Protein 4Z0E (pdb70)

Sequence (282 aa):
NPWTEYMAKYDIEEVHGSGIRVDLGEDAEVGTQYRLPSGKCPVFGKGIIIETTFLKPVAKDGGFAFPPTNPLISPMTLNGMRDFYKNNEYVKNLDELTLCSRRHAGNMNPDNKNSNYKYPAVYDYNDKKCHILYIAAQENNGFCFRPAKDKLFENYTYLSKNVVDNWEEVCPRKNLENAKFGLWVDGNCEDIPHVNEFSANDLFECNKLVFELSASDQPKDRYKSHGKGYNWGNYNRETQKCEIFNVKPTCLINNSSYIATTALSHPIEVECTTRMSPPQQIC

B-factor: mean 21.02, std 11.17, range [6.88, 63.06]

Nearest PDB structures (foldseek):
  4z0e-assembly1_A  TM=1.004E+00  e=2.373E-65  Plasmodium falciparum Vietnam Oak-Knoll (FVO)
  4z09-assembly1_A  TM=9.895E-01  e=3.375E-61  Plasmodium falciparum Vietnam Oak-Knoll (FVO)
  4z0d-assembly1_A  TM=9.945E-01  e=2.256E-60  Plasmodium falciparum Vietnam Oak-Knoll (FVO)
  5nqf-assembly1_A  TM=9.878E-01  e=3.011E-56  Plasmodium falciparum Vietnam Oak-Knoll (FVO)
  1w8k-assembly1_A  TM=9.508E-01  e=1.188E-43  Plasmodium vivax

Solvent-accessible surface area: 12649 Å² total

Structure (mmCIF, N/CA/C/O backbone):
data_4Z0E
#
_entry.id   4Z0E
#
_cell.length_a   37.970
_cell.len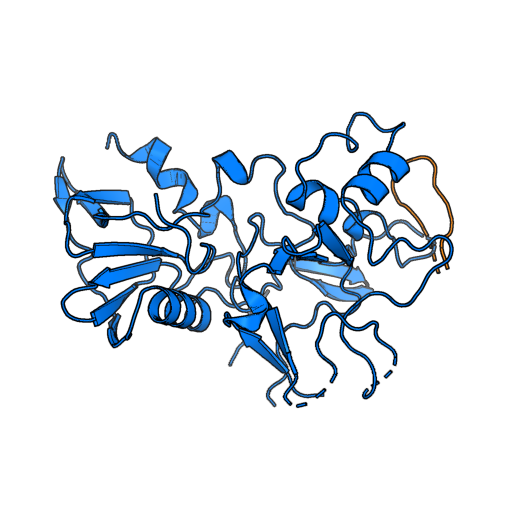gth_b   72.020
_cell.length_c   115.290
_cell.angle_alpha   90.000
_cell.angle_beta   90.000
_cell.angle_gamma   90.000
#
_symmetry.space_group_name_H-M   'P 21 21 21'
#
loop_
_entity.id
_entity.type
_entity.pdbx_description
1 polymer 'Apical membrane antigen 1'
2 polymer 'Rhoptry neck protein 2'
3 water water
#
loop_
_atom_site.group_PDB
_atom_site.id
_atom_site.type_symbol
_atom_site.label_atom_id
_atom_site.label_alt_id
_atom_site.label_comp_id
_atom_site.label_asym_id
_atom_site.label_entity_id
_atom_site.label_seq_id
_atom_site.pdbx_PDB_ins_code
_atom_site.Cartn_x
_atom_site.Cartn_y
_atom_site.Cartn_z
_atom_site.occupancy
_atom_site.B_iso_or_equiv
_atom_site.auth_seq_id
_atom_site.auth_comp_id
_atom_site.auth_asym_id
_atom_site.auth_atom_id
_atom_site.pdbx_PDB_model_num
ATOM 1 N N . ASN A 1 5 ? -24.582 -10.525 13.755 1.00 39.56 108 ASN A N 1
ATOM 2 C CA . ASN A 1 5 ? -23.276 -10.050 13.307 1.00 34.96 108 ASN A CA 1
ATOM 3 C C . ASN A 1 5 ? -23.122 -8.549 13.523 1.00 32.21 108 ASN A C 1
ATOM 4 O O . ASN A 1 5 ? -23.646 -7.746 12.751 1.00 29.48 108 ASN A O 1
ATOM 9 N N . PRO A 1 6 ? -22.398 -8.169 14.584 1.00 31.92 109 PRO A N 1
ATOM 10 C CA . PRO A 1 6 ? -22.129 -6.766 14.917 1.00 30.92 109 PRO A CA 1
ATOM 11 C C . PRO A 1 6 ? -21.121 -6.125 13.963 1.00 29.93 109 PRO A C 1
ATOM 12 O O . PRO A 1 6 ? -20.918 -4.912 14.002 1.00 32.51 109 PRO A O 1
ATOM 16 N N . TRP A 1 7 ? -20.498 -6.936 13.115 1.00 26.13 110 TRP A N 1
ATOM 17 C CA . TRP A 1 7 ? -19.484 -6.445 12.185 1.00 21.93 110 TRP A CA 1
ATOM 18 C C . TRP A 1 7 ? -20.074 -5.871 10.898 1.00 20.29 110 TRP A C 1
ATOM 19 O O . TRP A 1 7 ? -19.362 -5.247 10.117 1.00 19.88 110 TRP A O 1
ATOM 30 N N . THR A 1 8 ? -21.371 -6.083 10.691 1.00 18.99 111 THR A N 1
ATOM 31 C CA . THR A 1 8 ? -22.023 -5.779 9.416 1.00 21.98 111 THR A CA 1
ATOM 32 C C . THR A 1 8 ? -21.714 -4.388 8.869 1.00 22.77 111 THR A C 1
ATOM 33 O O . THR A 1 8 ? -21.237 -4.254 7.740 1.00 20.22 111 THR A O 1
ATOM 37 N N . GLU A 1 9 ? -21.978 -3.360 9.669 1.00 22.57 112 GLU A N 1
ATOM 38 C CA . GLU A 1 9 ? -21.760 -1.982 9.233 1.00 24.99 112 GLU A CA 1
ATOM 39 C C . GLU A 1 9 ? -20.287 -1.705 8.962 1.00 20.67 112 GLU A C 1
ATOM 40 O O . GLU A 1 9 ? -19.943 -1.091 7.955 1.00 18.16 112 GLU A O 1
ATOM 42 N N . TYR A 1 10 ? -19.423 -2.166 9.861 1.00 21.86 113 TYR A N 1
ATOM 43 C CA . TYR A 1 10 ? -17.985 -1.942 9.736 1.00 20.98 113 TYR A CA 1
ATOM 44 C C . TYR A 1 10 ? -17.395 -2.651 8.513 1.00 21.02 113 TYR A C 1
ATOM 45 O O . TYR A 1 10 ? -16.494 -2.126 7.852 1.00 23.56 113 TYR A O 1
ATOM 54 N N . MET A 1 11 ? -17.902 -3.843 8.213 1.00 18.87 114 MET A N 1
ATOM 55 C CA . MET A 1 11 ? -17.304 -4.667 7.167 1.00 11.61 114 MET A CA 1
ATOM 56 C C . MET A 1 11 ? -17.825 -4.325 5.778 1.00 11.22 114 MET A C 1
ATOM 57 O O . MET A 1 11 ? -17.354 -4.876 4.783 1.00 10.59 114 MET A O 1
ATOM 62 N N . ALA A 1 12 ? -18.781 -3.401 5.708 1.00 11.70 115 ALA A N 1
ATOM 63 C CA . ALA A 1 12 ? -19.428 -3.072 4.446 1.00 11.54 115 ALA A CA 1
ATOM 64 C C . ALA A 1 12 ? -18.428 -2.576 3.408 1.00 10.57 115 ALA A C 1
ATOM 65 O O . ALA A 1 12 ? -18.559 -2.872 2.221 1.00 10.29 115 ALA A O 1
ATOM 67 N N . LYS A 1 13 ? -17.417 -1.836 3.851 1.00 12.09 116 LYS A N 1
ATOM 68 C CA . LYS A 1 13 ? -16.437 -1.287 2.921 1.00 13.30 116 LYS A CA 1
ATOM 69 C C . LYS A 1 13 ? -15.554 -2.372 2.312 1.00 10.88 116 LYS A C 1
ATOM 70 O O . LYS A 1 13 ? -14.834 -2.119 1.350 1.00 11.97 116 LYS A O 1
ATOM 76 N N . TYR A 1 14 ? -15.621 -3.584 2.855 1.00 12.98 117 TYR A N 1
ATOM 77 C CA . TYR A 1 14 ? -14.811 -4.676 2.327 1.00 12.27 117 TYR A CA 1
ATOM 78 C C . TYR A 1 14 ? -15.603 -5.584 1.398 1.00 12.63 117 TYR A C 1
ATOM 79 O O . TYR A 1 14 ? -15.054 -6.536 0.837 1.00 13.26 117 TYR A O 1
ATOM 88 N N . ASP A 1 15 ? -16.886 -5.277 1.224 1.00 9.38 118 ASP A N 1
ATOM 89 C CA . ASP A 1 15 ? -17.699 -5.934 0.205 1.00 9.69 118 ASP A CA 1
ATOM 90 C C . ASP A 1 15 ? -17.416 -5.249 -1.124 1.00 16.36 118 ASP A C 1
ATOM 91 O O . ASP A 1 15 ? -18.228 -4.466 -1.622 1.00 14.40 118 ASP A O 1
ATOM 96 N N . ILE A 1 16 ? -16.252 -5.552 -1.688 1.00 12.44 119 ILE A N 1
ATOM 97 C CA . ILE A 1 16 ? -15.717 -4.813 -2.825 1.00 11.29 119 ILE A CA 1
ATOM 98 C C . ILE A 1 16 ? -16.615 -4.925 -4.052 1.00 14.60 119 ILE A C 1
ATOM 99 O O . ILE A 1 16 ? -16.759 -3.971 -4.817 1.00 17.42 119 ILE A O 1
ATOM 104 N N . GLU A 1 17 ? -17.256 -6.076 -4.206 1.00 14.08 120 GLU A N 1
ATOM 105 C CA . GLU A 1 17 ? -18.259 -6.262 -5.241 1.00 16.08 120 GLU A CA 1
ATOM 106 C C . GLU A 1 17 ? -19.352 -5.204 -5.149 1.00 16.55 120 GLU A C 1
ATOM 107 O O . GLU A 1 17 ? -19.803 -4.675 -6.161 1.00 21.89 120 GLU A O 1
ATOM 113 N N . GLU A 1 18 ? -19.763 -4.884 -3.928 1.00 18.30 121 GLU A N 1
ATOM 114 C CA . GLU A 1 18 ? -20.872 -3.957 -3.722 1.00 19.29 121 GLU A CA 1
ATOM 115 C C . GLU A 1 18 ? -20.450 -2.486 -3.777 1.00 20.29 121 GLU A C 1
ATOM 116 O O . GLU A 1 18 ? -21.132 -1.660 -4.390 1.00 21.97 121 GLU A O 1
ATOM 122 N N . VAL A 1 19 ? -19.330 -2.157 -3.140 1.00 13.82 122 VAL A N 1
ATOM 123 C CA . VAL A 1 19 ? -18.953 -0.757 -2.981 1.00 12.86 122 VAL A CA 1
ATOM 124 C C . VAL A 1 19 ? -18.076 -0.258 -4.123 1.00 17.32 122 VAL A C 1
ATOM 125 O O . VAL A 1 19 ? -18.021 0.942 -4.389 1.00 18.35 122 VAL A O 1
ATOM 129 N N . HIS A 1 20 ? -17.399 -1.176 -4.802 1.00 10.72 123 HIS A N 1
ATOM 130 C CA . 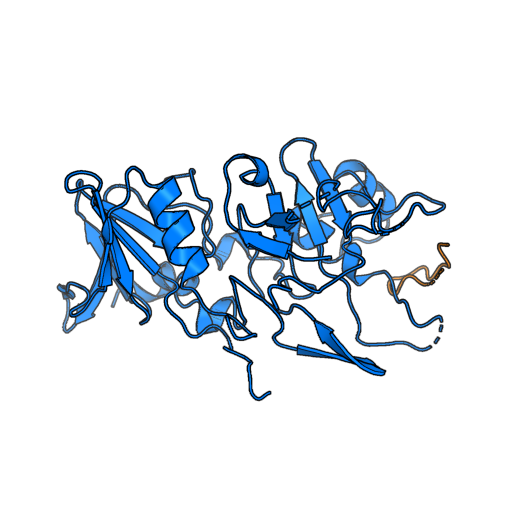HIS A 1 20 ? -16.542 -0.806 -5.923 1.00 12.27 123 HIS A CA 1
ATOM 131 C C . HIS A 1 20 ? -17.209 -1.213 -7.236 1.00 12.12 123 HIS A C 1
ATOM 132 O O . HIS A 1 20 ? -17.387 -0.394 -8.129 1.00 9.85 123 HIS A O 1
ATOM 139 N N . GLY A 1 21 ? -17.574 -2.487 -7.347 1.00 12.56 124 GLY A N 1
ATOM 140 C CA . GLY A 1 21 ? -18.424 -2.945 -8.434 1.00 10.84 124 GLY A CA 1
ATOM 141 C C . GLY A 1 21 ? -17.782 -3.120 -9.796 1.00 16.02 124 GLY A C 1
ATOM 142 O O . GLY A 1 21 ? -18.481 -3.324 -10.790 1.00 16.21 124 GLY A O 1
ATOM 143 N N . SER A 1 22 ? -16.456 -3.061 -9.855 1.00 14.04 125 SER A N 1
ATOM 144 C CA . SER A 1 22 ? -15.770 -3.179 -11.134 1.00 10.20 125 SER A CA 1
ATOM 145 C C . 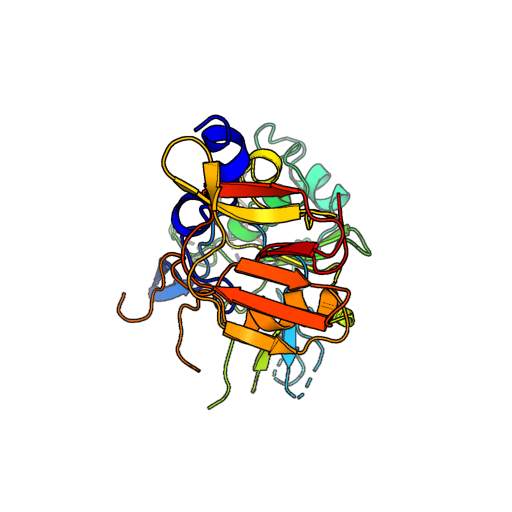SER A 1 22 ? -14.393 -3.793 -10.947 1.00 9.81 125 SER A C 1
ATOM 146 O O . SER A 1 22 ? -13.996 -4.112 -9.831 1.00 9.87 125 SER A O 1
ATOM 149 N N . GLY A 1 23 ? -13.666 -3.955 -12.046 1.00 10.19 126 GLY A N 1
ATOM 150 C CA . GLY A 1 23 ? -12.295 -4.423 -11.980 1.00 9.98 126 GLY A CA 1
ATOM 151 C C . GLY A 1 23 ? -11.416 -3.503 -11.154 1.00 12.79 126 GLY A C 1
ATOM 152 O O . GLY A 1 23 ? -11.730 -2.327 -10.969 1.00 13.38 126 GLY A O 1
ATOM 153 N N . ILE A 1 24 ? -10.321 -4.050 -10.637 1.00 11.91 127 ILE A N 1
ATOM 154 C CA . ILE A 1 24 ? -9.374 -3.277 -9.845 1.00 10.97 127 ILE A CA 1
ATOM 155 C C . ILE A 1 24 ? -8.043 -3.216 -10.563 1.00 8.94 127 ILE A C 1
ATOM 156 O O . ILE A 1 24 ? -7.553 -2.134 -10.864 1.00 14.38 127 ILE A O 1
ATOM 161 N N . ARG A 1 25 ? -7.467 -4.382 -10.844 1.00 9.23 128 ARG A N 1
ATOM 162 C CA . ARG A 1 25 ? -6.224 -4.448 -11.600 1.00 11.37 128 ARG A CA 1
ATOM 163 C C . ARG A 1 25 ? -6.429 -3.761 -12.940 1.00 14.90 128 ARG A C 1
ATOM 164 O O . ARG A 1 25 ? -5.693 -2.841 -13.311 1.00 11.76 128 ARG A O 1
ATOM 172 N N . VAL A 1 26 ? -7.443 -4.221 -13.661 1.00 10.81 129 VAL A N 1
ATOM 173 C CA . VAL A 1 26 ? -7.899 -3.541 -14.859 1.00 14.13 129 VAL A CA 1
ATOM 174 C C . VAL A 1 26 ? -9.374 -3.235 -14.671 1.00 16.84 129 VAL A C 1
ATOM 175 O O . VAL A 1 26 ? -10.200 -4.142 -14.518 1.00 11.25 129 VAL A O 1
ATOM 179 N N . ASP A 1 27 ? -9.689 -1.947 -14.658 1.00 12.59 130 ASP A N 1
ATOM 180 C CA . ASP A 1 27 ? -11.058 -1.486 -14.508 1.00 13.27 130 ASP A CA 1
ATOM 181 C C . ASP A 1 27 ? -11.595 -1.036 -15.863 1.00 12.45 130 ASP A C 1
ATOM 182 O O . ASP A 1 27 ? -11.208 0.014 -16.376 1.00 14.95 130 ASP A O 1
ATOM 187 N N . LEU A 1 28 ? -12.482 -1.850 -16.434 1.00 14.40 131 LEU A N 1
ATOM 188 C CA . LEU A 1 28 ? -13.186 -1.515 -17.665 1.00 15.92 131 LEU A CA 1
ATOM 189 C C . LEU A 1 28 ? -14.631 -2.012 -17.587 1.00 17.79 131 LEU A C 1
ATOM 190 O O . LEU A 1 28 ? -15.090 -2.769 -18.445 1.00 17.84 131 LEU A O 1
ATOM 195 N N . GLY A 1 29 ? -15.344 -1.567 -16.557 1.00 14.52 132 GLY A N 1
ATOM 196 C CA . GLY A 1 29 ? -16.642 -2.121 -16.221 1.00 16.15 132 GLY A CA 1
ATOM 197 C C . GLY A 1 29 ? -17.837 -1.507 -16.926 1.00 18.95 132 GLY A C 1
ATOM 198 O O . GLY A 1 29 ? -18.965 -1.948 -16.725 1.00 18.03 132 GLY A O 1
ATOM 199 N N . GLU A 1 30 ? -17.606 -0.492 -17.748 1.00 17.27 133 GLU A N 1
ATOM 200 C CA . GLU A 1 30 ? -18.697 0.099 -18.509 1.00 17.12 133 GLU A CA 1
ATOM 201 C C . GLU A 1 30 ? -18.302 0.362 -19.953 1.00 20.53 133 GLU A C 1
ATOM 202 O O . GLU A 1 30 ? -17.140 0.213 -20.340 1.00 19.54 133 GLU A O 1
ATOM 208 N N . ASP A 1 31 ? -19.288 0.760 -20.744 1.00 20.92 134 ASP A N 1
ATOM 209 C CA . ASP A 1 31 ? -19.059 1.149 -22.123 1.00 24.29 134 ASP A CA 1
ATOM 210 C C . ASP A 1 31 ? -19.725 2.493 -22.364 1.00 23.36 134 ASP A C 1
ATOM 211 O O . ASP A 1 31 ? -20.685 2.843 -21.683 1.00 25.37 134 ASP A O 1
ATOM 216 N N . ALA A 1 32 ? -19.200 3.255 -23.314 1.00 26.03 135 ALA A N 1
ATOM 217 C CA . ALA A 1 32 ? -19.775 4.547 -23.662 1.00 29.20 135 ALA A CA 1
ATOM 218 C C . ALA A 1 32 ? -19.462 4.868 -25.114 1.00 35.68 135 ALA A C 1
ATOM 219 O O . ALA A 1 32 ? -18.440 4.435 -25.641 1.00 37.92 135 ALA A O 1
ATOM 221 N N . GLU A 1 33 ? -20.346 5.626 -25.756 1.00 39.84 136 GLU A N 1
ATOM 222 C CA . GLU A 1 33 ? -20.194 5.943 -27.171 1.00 41.22 136 GLU A CA 1
ATOM 223 C C . GLU A 1 33 ? -19.666 7.356 -27.384 1.00 39.78 136 GLU A C 1
ATOM 224 O O . GLU A 1 33 ? -19.968 8.268 -26.615 1.00 38.53 136 GLU A O 1
ATOM 226 N N . VAL A 1 34 ? -18.869 7.524 -28.434 1.00 40.71 137 VAL A N 1
ATOM 227 C CA . VAL A 1 34 ? -18.348 8.830 -28.811 1.00 42.62 137 VAL A CA 1
ATOM 228 C C . VAL A 1 34 ? -18.403 8.996 -30.325 1.00 46.48 137 VAL A C 1
ATOM 229 O O . VAL A 1 34 ? -18.789 8.072 -31.042 1.00 47.80 137 VAL A O 1
ATOM 231 N N . GLY A 1 36 ? -20.901 7.548 -32.139 1.00 43.48 139 GLY A N 1
ATOM 232 C CA . GLY A 1 36 ? -20.917 6.501 -33.145 1.00 46.54 139 GLY A CA 1
ATOM 233 C C . GLY A 1 36 ? -20.355 5.174 -32.663 1.00 49.26 139 GLY A C 1
ATOM 234 O O . GLY A 1 36 ? -20.983 4.128 -32.835 1.00 51.76 139 GLY A O 1
ATOM 235 N N . THR A 1 37 ? -19.174 5.216 -32.054 1.00 46.47 140 THR A N 1
ATOM 236 C CA . THR A 1 37 ? -18.463 4.002 -31.657 1.00 44.48 140 THR A CA 1
ATOM 237 C C . THR A 1 37 ? -18.457 3.793 -30.144 1.00 39.49 140 THR A C 1
ATOM 238 O O . THR A 1 37 ? -18.284 4.743 -29.380 1.00 36.02 140 THR A O 1
ATOM 242 N N . GLN A 1 38 ? -18.644 2.544 -29.719 1.00 39.08 141 GLN A N 1
ATOM 243 C CA . GLN A 1 38 ? -18.610 2.189 -28.304 1.00 35.11 141 GLN A CA 1
ATOM 244 C C . GLN A 1 38 ? -17.181 1.948 -27.825 1.00 31.88 141 GLN A C 1
ATOM 245 O O . GLN A 1 38 ? -16.383 1.316 -28.518 1.00 30.69 141 GLN A O 1
ATOM 247 N N . TYR A 1 39 ? -16.867 2.462 -26.640 1.00 27.93 142 TYR A N 1
ATOM 248 C CA . TYR A 1 39 ? -15.555 2.261 -26.028 1.00 28.40 142 TYR A CA 1
ATOM 249 C C . TYR A 1 39 ? -15.704 1.707 -24.620 1.00 27.78 142 TYR A C 1
ATOM 250 O O . TYR A 1 39 ? -16.676 2.012 -23.934 1.00 29.60 142 TYR A O 1
ATOM 259 N N . ARG A 1 40 ? -14.738 0.903 -24.186 1.00 22.93 143 ARG A N 1
ATOM 260 C CA . ARG A 1 40 ? -14.682 0.469 -22.795 1.00 21.82 143 ARG A CA 1
ATOM 261 C C . ARG A 1 40 ? -14.075 1.574 -21.933 1.00 21.23 143 ARG A C 1
ATOM 262 O O . ARG A 1 40 ? -13.210 2.317 -22.397 1.00 21.61 143 ARG A O 1
ATOM 270 N N . LEU A 1 41 ? -14.519 1.686 -20.684 1.00 17.67 144 LEU A N 1
ATOM 271 C CA . LEU A 1 41 ? -13.946 2.682 -19.781 1.00 19.62 144 LEU A CA 1
ATOM 272 C C . LEU A 1 41 ? -14.097 2.295 -18.307 1.00 16.65 144 LEU A C 1
ATOM 273 O O . LEU A 1 41 ? -15.005 1.545 -17.942 1.00 15.14 144 LEU A O 1
ATOM 278 N N . PRO A 1 42 ? -13.179 2.786 -17.457 1.00 18.86 145 PRO A N 1
ATOM 279 C CA . PRO A 1 42 ? -13.213 2.502 -16.018 1.00 14.79 145 PRO A CA 1
ATOM 280 C C . PRO A 1 42 ? -14.508 2.970 -15.365 1.00 14.07 145 PRO A C 1
ATOM 281 O O . PRO A 1 42 ? -15.072 3.988 -15.775 1.00 14.45 145 PRO A O 1
ATOM 285 N N . SER A 1 43 ? -14.975 2.234 -14.363 1.00 12.28 146 SER A N 1
ATOM 286 C CA . SER A 1 43 ? -16.246 2.563 -13.723 1.00 11.10 146 SER A CA 1
ATOM 287 C C . SER A 1 43 ? -16.320 2.143 -12.257 1.00 10.72 146 SER A C 1
ATOM 288 O O . SER A 1 43 ? -17.402 2.124 -11.672 1.00 15.01 146 SER A O 1
ATOM 291 N N . GLY A 1 44 ? -15.177 1.814 -11.663 1.00 11.94 147 GLY A N 1
ATOM 292 C CA . GLY A 1 44 ? -15.131 1.436 -10.261 1.00 9.30 147 GLY A CA 1
ATOM 293 C C . GLY A 1 44 ? -15.509 2.594 -9.356 1.00 11.73 147 GLY A C 1
ATOM 294 O O . GLY A 1 44 ? -15.103 3.732 -9.588 1.00 11.07 147 GLY A O 1
ATOM 295 N N . LYS A 1 45 ? -16.291 2.309 -8.321 1.00 10.07 148 LYS A N 1
ATOM 296 C CA . LYS A 1 45 ? -16.799 3.366 -7.451 1.00 9.07 148 LYS A CA 1
ATOM 297 C C . LYS A 1 45 ? -15.799 3.762 -6.361 1.00 12.27 148 LYS A C 1
ATOM 298 O O . LYS A 1 45 ? -15.976 4.776 -5.690 1.00 8.65 148 LYS A O 1
ATOM 304 N N . CYS A 1 46 ? -14.747 2.968 -6.188 1.00 12.71 149 CYS A N 1
ATOM 305 C CA . CYS A 1 46 ? -13.724 3.283 -5.190 1.00 10.78 149 CYS A CA 1
ATOM 306 C C . CYS A 1 46 ? -12.408 3.737 -5.821 1.00 12.15 149 CYS A C 1
ATOM 307 O O . CYS A 1 46 ? -12.065 3.326 -6.932 1.00 9.33 149 CYS A O 1
ATOM 310 N N . PRO A 1 47 ? -11.664 4.596 -5.108 1.00 7.63 150 PRO A N 1
ATOM 311 C CA . PRO A 1 47 ? -10.306 4.948 -5.533 1.00 7.61 150 PRO A CA 1
ATOM 312 C C . PRO A 1 47 ? -9.358 3.771 -5.330 1.00 8.41 150 PRO A C 1
ATOM 313 O O . PRO A 1 47 ? -9.541 3.013 -4.381 1.00 7.23 150 PRO A O 1
ATOM 317 N N . VAL A 1 48 ? -8.380 3.614 -6.215 1.00 7.56 151 VAL A N 1
ATOM 318 C CA . VAL A 1 48 ? -7.408 2.535 -6.081 1.00 10.61 151 VAL A CA 1
ATOM 319 C C . VAL A 1 48 ? -6.067 3.119 -5.661 1.00 7.62 151 VAL A C 1
ATOM 320 O O . VAL A 1 48 ? -5.363 3.702 -6.478 1.00 9.63 151 VAL A O 1
ATOM 324 N N . PHE A 1 49 ? -5.716 2.962 -4.389 1.00 7.47 152 PHE A N 1
ATOM 325 C CA . PHE A 1 49 ? -4.520 3.601 -3.850 1.00 10.75 152 PHE A CA 1
ATOM 326 C C . PHE A 1 49 ? -3.240 2.884 -4.263 1.00 14.17 152 PHE A C 1
ATOM 327 O O . PHE A 1 49 ? -3.111 1.674 -4.090 1.00 12.62 152 PHE A O 1
ATOM 335 N N . GLY A 1 50 ? -2.300 3.645 -4.811 1.00 12.12 153 GLY A N 1
ATOM 336 C CA . GLY A 1 50 ? -1.007 3.113 -5.186 1.00 11.87 153 GLY A CA 1
ATOM 337 C C . GLY A 1 50 ? -0.964 2.490 -6.567 1.00 16.31 153 GLY A C 1
ATOM 338 O O . GLY A 1 50 ? 0.073 1.964 -6.976 1.00 9.64 153 GLY A O 1
ATOM 339 N N . LYS A 1 51 ? -2.077 2.533 -7.293 1.00 8.94 154 LYS A N 1
ATOM 340 C CA . LYS A 1 51 ? -2.092 1.955 -8.635 1.00 11.71 154 LYS A CA 1
ATOM 341 C C . LYS A 1 51 ? -1.530 2.912 -9.677 1.00 15.08 154 LYS A C 1
ATOM 342 O O . LYS A 1 51 ? -1.906 4.084 -9.731 1.00 15.66 154 LYS A O 1
ATOM 348 N N . GLY A 1 52 ? -0.633 2.397 -10.511 1.00 13.13 155 GLY A N 1
ATOM 349 C CA . GLY A 1 52 ? -0.117 3.147 -11.639 1.00 12.50 155 GLY A CA 1
ATOM 350 C C . GLY A 1 52 ? 0.024 2.244 -12.846 1.00 16.73 155 GLY A C 1
ATOM 351 O O . GLY A 1 52 ? -0.341 1.068 -12.792 1.00 15.57 155 GLY A O 1
ATOM 352 N N . ILE A 1 53 ? 0.549 2.792 -13.936 1.00 13.31 156 ILE A N 1
ATOM 353 C CA . ILE A 1 53 ? 0.787 2.021 -15.150 1.00 16.97 156 ILE A CA 1
ATOM 354 C C . ILE A 1 53 ? 2.275 2.013 -15.506 1.00 19.75 156 ILE A C 1
ATOM 355 O O . ILE A 1 53 ? 2.892 3.067 -15.656 1.00 20.95 156 ILE A O 1
ATOM 360 N N . ILE A 1 54 ? 2.845 0.819 -15.634 1.00 19.36 157 ILE A N 1
ATOM 361 C CA . ILE A 1 54 ? 4.241 0.682 -16.041 1.00 22.96 157 ILE A CA 1
ATOM 362 C C . ILE A 1 54 ? 4.354 0.524 -17.547 1.00 27.07 157 ILE A C 1
ATOM 363 O O . ILE A 1 54 ? 3.791 -0.407 -18.126 1.00 27.27 157 ILE A O 1
ATOM 368 N N . ILE A 1 55 ? 5.085 1.439 -18.176 1.00 29.68 158 ILE A N 1
ATOM 369 C CA . ILE A 1 55 ? 5.370 1.355 -19.603 1.00 32.90 158 ILE A CA 1
ATOM 370 C C . ILE A 1 55 ? 6.702 0.635 -19.813 1.00 36.80 158 ILE A C 1
ATOM 371 O O . ILE A 1 55 ? 7.721 1.022 -19.241 1.00 37.63 158 ILE A O 1
ATOM 376 N N . GLU A 1 56 ? 6.683 -0.420 -20.624 1.00 39.08 159 GLU A N 1
ATOM 377 C CA . GLU A 1 56 ? 7.834 -1.311 -20.761 1.00 43.02 159 GLU A CA 1
ATOM 378 C C . GLU A 1 56 ? 8.782 -0.891 -21.881 1.00 46.89 159 GLU A C 1
ATOM 379 O O . GLU A 1 56 ? 8.518 0.064 -22.609 1.00 50.42 159 GLU A O 1
ATOM 381 N N . THR A 1 60 ? 9.620 7.386 -20.946 1.00 47.59 163 THR A N 1
ATOM 382 C CA . THR A 1 60 ? 8.249 7.866 -20.832 1.00 45.46 163 THR A CA 1
ATOM 383 C C . THR A 1 60 ? 7.506 7.190 -19.681 1.00 40.43 163 THR A C 1
ATOM 384 O O . THR A 1 60 ? 7.209 5.995 -19.736 1.00 37.62 163 THR A O 1
ATOM 386 N N . THR A 1 61 ? 7.220 7.960 -18.634 1.00 38.11 164 THR A N 1
ATOM 387 C CA . THR A 1 61 ? 6.366 7.500 -17.546 1.00 32.61 164 THR A CA 1
ATOM 388 C C . THR A 1 61 ? 4.928 7.878 -17.896 1.00 30.64 164 THR A C 1
ATOM 389 O O . THR A 1 61 ? 4.705 8.800 -18.681 1.00 30.63 164 THR A O 1
ATOM 391 N N . PHE A 1 62 ? 3.951 7.174 -17.330 1.00 28.05 165 PHE A N 1
ATOM 392 C CA . PHE A 1 62 ? 2.607 7.204 -17.905 1.00 26.55 165 PHE A CA 1
ATOM 393 C C . PHE A 1 62 ? 1.822 8.489 -17.634 1.00 22.15 165 PHE A C 1
ATOM 394 O O . PHE A 1 62 ? 0.843 8.763 -18.326 1.00 20.71 165 PHE A O 1
ATOM 402 N N . LEU A 1 63 ? 2.263 9.295 -16.672 1.00 19.86 166 LEU A N 1
ATOM 403 C CA . LEU A 1 63 ? 1.601 10.580 -16.417 1.00 19.49 166 LEU A CA 1
ATOM 404 C C . LEU A 1 63 ? 2.060 11.673 -17.389 1.00 22.28 166 LEU A C 1
ATOM 405 O O . LEU A 1 63 ? 1.584 12.815 -17.335 1.00 22.30 166 LEU A O 1
ATOM 410 N N . LYS A 1 64 ? 2.992 11.333 -18.273 1.00 19.59 167 LYS A N 1
ATOM 411 C CA . LYS A 1 64 ? 3.384 12.265 -19.321 1.00 24.21 167 LYS A CA 1
ATOM 412 C C . LYS A 1 64 ? 2.221 12.406 -20.293 1.00 26.17 167 LYS A C 1
ATOM 413 O O . LYS A 1 64 ? 1.488 11.447 -20.520 1.00 27.98 167 LYS A O 1
ATOM 415 N N . PRO A 1 65 ? 2.027 13.610 -20.848 1.00 26.66 168 PRO A N 1
ATOM 416 C CA . PRO A 1 65 ? 0.955 13.788 -21.832 1.00 28.90 168 PRO A CA 1
ATOM 417 C C . PRO A 1 65 ? 1.157 12.910 -23.062 1.00 31.70 168 PRO A C 1
ATOM 418 O O . PRO A 1 65 ? 2.300 12.648 -23.438 1.00 34.46 168 PRO A O 1
ATOM 422 N N . VAL A 1 66 ? 0.063 12.453 -23.665 1.00 30.45 169 VAL A N 1
ATOM 423 C CA . VAL A 1 66 ? 0.141 11.698 -24.913 1.00 33.58 169 VAL A CA 1
ATOM 424 C C . VAL A 1 66 ? 0.807 12.567 -25.984 1.00 39.68 169 VAL A C 1
ATOM 425 O O . VAL A 1 66 ? 0.650 13.789 -25.986 1.00 39.58 169 VAL A O 1
ATOM 429 N N . ALA A 1 67 ? 1.570 11.940 -26.875 1.00 46.10 170 ALA A N 1
ATOM 430 C CA . ALA A 1 67 ? 2.327 12.669 -27.891 1.00 52.78 170 ALA A CA 1
ATOM 431 C C . ALA A 1 67 ? 1.417 13.410 -28.868 1.00 54.89 170 ALA A C 1
ATOM 432 O O . ALA A 1 67 ? 0.371 12.899 -29.268 1.00 55.30 170 ALA A O 1
ATOM 434 N N . LYS A 1 74 ? 4.967 7.539 -29.533 1.00 55.69 177 LYS A N 1
ATOM 435 C CA . LYS A 1 74 ? 5.411 6.706 -28.420 1.00 54.89 177 LYS A CA 1
ATOM 436 C C . LYS A 1 74 ? 6.364 7.470 -27.506 1.00 54.96 177 LYS A C 1
ATOM 437 O O . LYS A 1 74 ? 6.918 6.911 -26.559 1.00 52.31 177 LYS A O 1
ATOM 439 N N . ASP A 1 75 ? 6.552 8.753 -27.801 1.00 56.57 178 ASP A N 1
ATOM 440 C CA . ASP A 1 75 ? 7.368 9.621 -26.961 1.00 54.51 178 ASP A CA 1
ATOM 441 C C . ASP A 1 75 ? 6.506 10.278 -25.887 1.00 48.82 178 ASP A C 1
ATOM 442 O O . ASP A 1 75 ? 6.980 11.116 -25.119 1.00 45.51 178 ASP A O 1
ATOM 444 N N . GLY A 1 76 ? 5.234 9.889 -25.844 1.00 45.67 179 GLY A N 1
ATOM 445 C CA . GLY A 1 76 ? 4.295 10.436 -24.883 1.00 40.80 179 GLY A CA 1
ATOM 446 C C . GLY A 1 76 ? 3.700 9.373 -23.980 1.00 38.11 179 GLY A C 1
ATOM 447 O O . GLY A 1 76 ? 3.876 8.174 -24.208 1.00 39.79 179 GLY A O 1
ATOM 448 N N . GLY A 1 77 ? 2.988 9.813 -22.948 1.00 33.89 180 GLY A N 1
ATOM 449 C CA . GLY A 1 77 ? 2.393 8.897 -21.992 1.00 27.86 180 GLY A CA 1
ATOM 450 C C . GLY A 1 77 ? 0.897 8.730 -22.169 1.00 25.84 180 GLY A C 1
ATOM 451 O O . GLY A 1 77 ? 0.405 8.616 -23.289 1.00 28.79 180 GLY A O 1
ATOM 452 N N . PHE A 1 78 ? 0.175 8.723 -21.054 1.00 23.03 181 PHE A N 1
ATOM 453 C CA . PHE A 1 78 ? -1.251 8.417 -21.051 1.00 23.35 181 PHE A CA 1
ATOM 454 C C . PHE A 1 78 ? -2.118 9.638 -20.767 1.00 23.37 181 PHE A C 1
ATOM 455 O O . PHE A 1 78 ? -3.334 9.589 -20.938 1.00 19.38 181 PHE A O 1
ATOM 463 N N . ALA A 1 79 ? -1.492 10.728 -20.332 1.00 24.19 182 ALA A N 1
ATOM 464 C CA . ALA A 1 79 ? -2.228 11.860 -19.774 1.00 20.99 182 ALA A CA 1
ATOM 465 C C . ALA A 1 79 ? -2.723 12.839 -20.835 1.00 18.74 182 ALA A C 1
ATOM 466 O O . ALA A 1 79 ? -2.281 12.801 -21.984 1.00 22.79 182 ALA A O 1
ATOM 468 N N . PHE A 1 80 ? -3.638 13.721 -20.437 1.00 18.20 183 PHE A N 1
ATOM 469 C CA . PHE A 1 80 ? -4.175 14.738 -21.339 1.00 20.13 183 PHE A CA 1
ATOM 470 C C . PHE A 1 80 ? -3.095 15.635 -21.924 1.00 21.94 183 PHE A C 1
ATOM 471 O O . PHE A 1 80 ? -2.153 16.024 -21.228 1.00 22.70 183 PHE A O 1
ATOM 479 N N . PRO A 1 81 ? -3.237 15.964 -23.216 1.00 24.70 184 PRO A N 1
ATOM 480 C CA . PRO A 1 81 ? -2.328 16.894 -23.888 1.00 26.15 184 PRO A CA 1
ATOM 481 C C . PRO A 1 81 ? -2.528 18.293 -23.331 1.00 27.98 184 PRO A C 1
ATOM 482 O O . PRO A 1 81 ? -3.600 18.564 -22.788 1.00 27.25 184 PRO A O 1
ATOM 486 N N . PRO A 1 82 ? -1.515 19.165 -23.453 1.00 29.21 185 PRO A N 1
ATOM 487 C CA . PRO A 1 82 ? -1.636 20.540 -22.960 1.00 29.67 185 PRO A CA 1
ATOM 488 C C . PRO A 1 82 ? -2.879 21.240 -23.505 1.00 29.89 185 PRO A C 1
ATOM 489 O O . PRO A 1 82 ? -3.281 20.998 -24.642 1.00 31.32 185 PRO A O 1
ATOM 493 N N . THR A 1 83 ? -3.482 22.093 -22.685 1.00 27.71 186 THR A N 1
ATOM 494 C CA . THR A 1 83 ? -4.713 22.776 -23.058 1.00 28.96 186 THR A CA 1
ATOM 495 C C . THR A 1 83 ? -4.665 24.242 -22.655 1.00 34.97 186 THR A C 1
ATOM 496 O O . THR A 1 83 ? -3.832 24.641 -21.840 1.00 37.50 186 THR A O 1
ATOM 500 N N . ASN A 1 84 ? -5.560 25.042 -23.227 1.00 34.20 187 ASN A N 1
ATOM 501 C CA . ASN A 1 84 ? -5.682 26.442 -22.843 1.00 38.55 187 ASN A CA 1
ATOM 502 C C . ASN A 1 84 ? -7.124 26.790 -22.483 1.00 37.86 187 ASN A C 1
ATOM 503 O O . ASN A 1 84 ? -7.984 26.841 -23.358 1.00 39.88 187 ASN A O 1
ATOM 508 N N . PRO A 1 85 ? -7.395 27.019 -21.186 1.00 36.28 188 PRO A N 1
ATOM 509 C CA . PRO A 1 85 ? -6.424 26.984 -20.085 1.00 34.78 188 PRO A CA 1
ATOM 510 C C . PRO A 1 85 ? -5.954 25.566 -19.765 1.00 30.69 188 PRO A C 1
ATOM 511 O O . PRO A 1 85 ? -6.552 24.602 -20.244 1.00 26.81 188 PRO A O 1
ATOM 515 N N . LEU A 1 86 ? -4.893 25.446 -18.976 1.00 27.99 189 LEU A N 1
ATOM 516 C CA . LEU A 1 86 ? -4.347 24.138 -18.642 1.00 27.73 189 LEU A CA 1
ATOM 517 C C . LEU A 1 86 ? -5.208 23.430 -17.599 1.00 27.64 189 LEU A C 1
ATOM 518 O O . LEU A 1 86 ? -5.119 23.722 -16.407 1.00 28.90 189 LEU A O 1
ATOM 523 N N . ILE A 1 87 ? -6.037 22.493 -18.045 1.00 25.31 190 ILE A N 1
ATOM 524 C CA . ILE A 1 87 ? -6.921 21.797 -17.120 1.00 24.11 190 ILE A CA 1
ATOM 525 C C . ILE A 1 87 ? -6.350 20.441 -16.708 1.00 20.07 190 ILE A C 1
ATOM 526 O O . ILE A 1 87 ? -6.901 19.774 -15.837 1.00 17.68 190 ILE A O 1
ATOM 531 N N . SER A 1 88 ? -5.245 20.045 -17.335 1.00 19.82 191 SER A N 1
ATOM 532 C CA . SER A 1 88 ? -4.501 18.858 -16.909 1.00 18.81 191 SER A CA 1
ATOM 533 C C . SER A 1 88 ? -3.021 18.991 -17.265 1.00 19.01 191 SER A C 1
ATOM 534 O O . SER A 1 88 ? -2.684 19.281 -18.414 1.00 19.95 191 SER A O 1
ATOM 537 N N . PRO A 1 89 ? -2.129 18.799 -16.278 1.00 17.61 192 PRO A N 1
ATOM 538 C CA . PRO A 1 89 ? -2.457 18.515 -14.876 1.00 20.86 192 PRO A CA 1
ATOM 539 C C . PRO A 1 89 ? -2.979 19.761 -14.172 1.00 20.83 192 PRO A C 1
ATOM 540 O O . PRO A 1 89 ? -2.712 20.870 -14.621 1.00 17.34 192 PRO A O 1
ATOM 544 N N . MET A 1 90 ? -3.731 19.578 -13.098 1.00 19.20 193 MET A N 1
ATOM 545 C CA . MET A 1 90 ? -4.247 20.712 -12.349 1.00 17.96 193 MET A CA 1
ATOM 546 C C . MET A 1 90 ? -4.156 20.408 -10.864 1.00 14.88 193 MET A C 1
ATOM 547 O O . MET A 1 90 ? -4.543 19.327 -10.424 1.00 14.05 193 MET A O 1
ATOM 552 N N . THR A 1 91 ? -3.624 21.352 -10.097 1.00 18.23 194 THR A N 1
ATOM 553 C CA . THR A 1 91 ? -3.505 21.169 -8.659 1.00 16.95 194 THR A CA 1
ATOM 554 C C . THR A 1 91 ? -4.878 21.194 -8.005 1.00 18.15 194 THR A C 1
ATOM 555 O O . THR A 1 91 ? -5.859 21.635 -8.614 1.00 16.27 194 THR A O 1
ATOM 559 N N . LEU A 1 92 ? -4.939 20.719 -6.765 1.00 14.50 195 LEU A N 1
ATOM 560 C CA . LEU A 1 92 ? -6.163 20.774 -5.979 1.00 13.50 195 LEU A CA 1
ATOM 561 C C . LEU A 1 92 ? -6.673 22.206 -5.868 1.00 14.18 195 LEU A C 1
ATOM 562 O O . LEU A 1 92 ? -7.844 22.477 -6.138 1.00 14.10 195 LEU A O 1
ATOM 567 N N . ASN A 1 93 ? -5.788 23.126 -5.491 1.00 14.94 196 ASN A N 1
ATOM 568 C CA . ASN A 1 93 ? -6.160 24.538 -5.393 1.00 16.23 196 ASN A CA 1
ATOM 569 C C . ASN A 1 93 ? -6.577 25.113 -6.740 1.00 16.33 196 ASN A C 1
ATOM 570 O O . ASN A 1 93 ? -7.501 25.925 -6.817 1.00 16.34 196 ASN A O 1
ATOM 575 N N . GLY A 1 94 ? -5.891 24.693 -7.797 1.00 16.05 197 GLY A N 1
ATOM 576 C CA . GLY A 1 94 ? -6.246 25.099 -9.141 1.00 16.40 197 GLY A CA 1
ATOM 577 C C . GLY A 1 94 ? -7.661 24.668 -9.484 1.00 18.45 197 GLY A C 1
ATOM 578 O O . GLY A 1 94 ? -8.431 25.435 -10.066 1.00 16.25 197 GLY A O 1
ATOM 579 N N . MET A 1 95 ? -8.009 23.439 -9.109 1.00 14.95 198 MET A N 1
ATOM 580 C CA . MET A 1 95 ? -9.346 22.923 -9.375 1.00 14.48 198 MET A CA 1
ATOM 581 C C . MET A 1 95 ? -10.402 23.652 -8.535 1.00 14.64 198 MET A C 1
ATOM 582 O O . MET A 1 95 ? -11.450 24.043 -9.053 1.00 15.26 198 MET A O 1
ATOM 587 N N . ARG A 1 96 ? -10.128 23.844 -7.247 1.00 14.65 199 ARG A N 1
ATOM 588 C CA . ARG A 1 96 ? -11.090 24.516 -6.372 1.00 16.37 199 ARG A CA 1
ATOM 589 C C . ARG A 1 96 ? -11.371 25.932 -6.864 1.00 19.04 199 ARG A C 1
ATOM 590 O O . ARG A 1 96 ? -12.497 26.436 -6.755 1.00 16.14 199 ARG A O 1
ATOM 598 N N . ASP A 1 97 ? -10.347 26.564 -7.425 1.00 16.33 200 ASP A N 1
ATOM 599 C CA . ASP A 1 97 ? -10.502 27.906 -7.971 1.00 18.07 200 ASP A CA 1
ATOM 600 C C . ASP A 1 97 ? -11.301 27.870 -9.264 1.00 17.28 200 ASP A C 1
ATOM 601 O O . ASP A 1 97 ? -12.185 28.699 -9.482 1.00 17.82 200 ASP A O 1
ATOM 606 N N . PHE A 1 98 ? -10.982 26.900 -10.114 1.00 16.80 201 PHE A N 1
ATOM 607 C CA . PHE A 1 98 ? -11.668 26.712 -11.390 1.00 16.91 201 PHE A CA 1
ATOM 608 C C . PHE A 1 98 ? -13.179 26.577 -11.195 1.00 21.79 201 PHE A C 1
ATOM 609 O O . PHE A 1 98 ? -13.972 27.100 -11.985 1.00 19.05 201 PHE A O 1
ATOM 617 N N . TYR A 1 99 ? -13.564 25.890 -10.121 1.00 21.54 202 TYR A N 1
ATOM 618 C CA . TYR A 1 99 ? -14.967 25.615 -9.832 1.00 16.02 202 TYR A CA 1
ATOM 619 C C . TYR A 1 99 ? -15.524 26.440 -8.673 1.00 16.46 202 TYR A C 1
ATOM 620 O O . TYR A 1 99 ? -16.488 26.032 -8.034 1.00 18.41 202 TYR A O 1
ATOM 629 N N . LYS A 1 100 ? -14.929 27.601 -8.411 1.00 17.09 203 LYS A N 1
ATOM 630 C CA . LYS A 1 100 ? -15.284 28.387 -7.233 1.00 17.62 203 LYS A CA 1
ATOM 631 C C . LYS A 1 100 ? -16.753 28.832 -7.210 1.00 22.84 203 LYS A C 1
ATOM 632 O O . LYS A 1 100 ? -17.292 29.140 -6.146 1.00 20.39 203 LYS A O 1
ATOM 638 N N . ASN A 1 101 ? -17.398 28.864 -8.373 1.00 18.32 204 ASN A N 1
ATOM 639 C CA . ASN A 1 101 ? -18.799 29.277 -8.444 1.00 18.96 204 ASN A CA 1
ATOM 640 C C . ASN A 1 101 ? -19.770 28.105 -8.358 1.00 24.81 204 ASN A C 1
ATOM 641 O O . ASN A 1 101 ? -20.982 28.298 -8.248 1.00 25.13 204 ASN A O 1
ATOM 646 N N . ASN A 1 102 ? -19.232 26.890 -8.402 1.00 17.58 205 ASN A N 1
ATOM 647 C CA . ASN A 1 102 ? -20.051 25.685 -8.330 1.00 17.15 205 ASN A CA 1
ATOM 648 C C . ASN A 1 102 ? -20.004 25.071 -6.934 1.00 18.33 205 ASN A C 1
ATOM 649 O O . ASN A 1 102 ? -19.039 24.404 -6.571 1.00 18.42 205 ASN A O 1
ATOM 654 N N . GLU A 1 103 ? -21.057 25.291 -6.158 1.00 21.57 206 GLU A N 1
ATOM 655 C CA . GLU A 1 103 ? -21.095 24.815 -4.782 1.00 18.80 206 GLU A CA 1
ATOM 656 C C . GLU A 1 103 ? -21.200 23.293 -4.696 1.00 20.88 206 GLU A C 1
ATOM 657 O O . GLU A 1 103 ? -20.946 22.713 -3.644 1.00 24.66 206 GLU A O 1
ATOM 663 N N . TYR A 1 104 ? -21.563 22.649 -5.802 1.00 18.81 207 TYR A N 1
ATOM 664 C CA . TYR A 1 104 ? -21.738 21.198 -5.812 1.00 20.57 207 TYR A CA 1
ATOM 665 C C . TYR A 1 104 ? -20.424 20.485 -6.106 1.00 19.78 207 TYR A C 1
ATOM 666 O O . TYR A 1 104 ? -20.347 19.256 -6.057 1.00 17.64 207 TYR A O 1
ATOM 675 N N . VAL A 1 105 ? -19.386 21.266 -6.390 1.00 14.59 208 VAL A N 1
ATOM 676 C CA . VAL A 1 105 ? -18.109 20.721 -6.839 1.00 17.80 208 VAL A CA 1
ATOM 677 C C . VAL A 1 105 ? -16.913 21.268 -6.055 1.00 16.04 208 VAL A C 1
ATOM 678 O O . VAL A 1 105 ? -15.982 20.530 -5.731 1.00 13.23 208 VAL A O 1
ATOM 682 N N . LYS A 1 106 ? -16.952 22.562 -5.745 1.00 17.66 209 LYS A N 1
ATOM 683 C CA . LYS A 1 106 ? -15.785 23.265 -5.212 1.00 16.81 209 LYS A CA 1
ATOM 684 C C . LYS A 1 106 ? -15.273 22.713 -3.880 1.00 19.08 209 LYS A C 1
ATOM 685 O O . LYS A 1 106 ? -14.125 22.963 -3.507 1.00 15.88 209 LYS A O 1
ATOM 691 N N . ASN A 1 107 ? -16.117 21.970 -3.165 1.00 14.26 210 ASN A N 1
ATOM 692 C CA . ASN A 1 107 ? -15.762 21.494 -1.830 1.00 14.19 210 ASN A CA 1
ATOM 693 C C . ASN A 1 107 ? -15.618 19.975 -1.743 1.00 18.26 210 ASN A C 1
ATOM 694 O O . ASN A 1 107 ? -15.451 19.418 -0.654 1.00 13.34 210 ASN A O 1
ATOM 699 N N . LEU A 1 108 ? -15.690 19.307 -2.889 1.00 18.46 211 LEU A N 1
ATOM 700 C CA . LEU A 1 108 ? -15.474 17.865 -2.933 1.00 18.22 211 LEU A CA 1
ATOM 701 C C . LEU A 1 108 ? -14.064 17.542 -2.463 1.00 16.43 211 LEU A C 1
ATOM 702 O O . LEU A 1 108 ? -13.143 18.335 -2.658 1.00 16.45 211 LEU A O 1
ATOM 707 N N . ASP A 1 109 ? -13.895 16.381 -1.838 1.00 12.83 212 ASP A N 1
ATOM 708 C CA . ASP A 1 109 ? -12.562 15.920 -1.466 1.00 12.69 212 ASP A CA 1
ATOM 709 C C . ASP A 1 109 ? -11.688 15.809 -2.716 1.00 11.98 212 ASP A C 1
ATOM 710 O O . ASP A 1 109 ? -12.204 15.766 -3.836 1.00 10.61 212 ASP A O 1
ATOM 715 N N . GLU A 1 110 ? -10.375 15.728 -2.518 1.00 11.49 213 GLU A N 1
ATOM 716 C CA . GLU A 1 110 ? -9.417 15.786 -3.620 1.00 10.58 213 GLU A CA 1
ATOM 717 C C . GLU A 1 110 ? -9.612 14.685 -4.675 1.00 13.58 213 GLU A C 1
ATOM 718 O O . GLU A 1 110 ? -9.456 14.937 -5.868 1.00 10.26 213 GLU A O 1
ATOM 724 N N . LEU A 1 111 ? -9.972 13.476 -4.252 1.00 13.31 214 LEU A N 1
ATOM 725 C CA . LEU A 1 111 ? -10.112 12.372 -5.198 1.00 10.52 214 LEU A CA 1
ATOM 726 C C . LEU A 1 111 ? -11.392 12.497 -6.016 1.00 10.58 214 LEU A C 1
ATOM 727 O O . LEU A 1 111 ? -11.365 12.369 -7.238 1.00 11.03 214 LEU A O 1
ATOM 732 N N . THR A 1 112 ? -12.513 12.739 -5.342 1.00 9.53 215 THR A N 1
ATOM 733 C CA . THR A 1 112 ? -13.784 12.911 -6.032 1.00 9.79 215 THR A CA 1
ATOM 734 C C . THR A 1 112 ? -13.737 14.128 -6.953 1.00 11.92 215 THR A C 1
ATOM 735 O O . THR A 1 112 ? -14.245 14.083 -8.071 1.00 12.95 215 THR A O 1
ATOM 739 N N . LEU A 1 113 ? -13.121 15.210 -6.482 1.00 11.93 216 LEU A N 1
ATOM 740 C CA . LEU A 1 113 ? -12.993 16.416 -7.292 1.00 11.02 216 LEU A CA 1
ATOM 741 C C . LEU A 1 113 ? -12.215 16.116 -8.569 1.00 11.03 216 LEU A C 1
ATOM 742 O O . LEU A 1 113 ? -12.635 16.496 -9.659 1.00 14.29 216 LEU A O 1
ATOM 747 N N . CYS A 1 114 ? -11.082 15.430 -8.420 1.00 10.72 217 CYS A N 1
ATOM 748 C CA . CYS A 1 114 ? -10.262 15.028 -9.559 1.00 16.59 217 CYS A CA 1
ATOM 749 C C . CYS A 1 114 ? -11.066 14.185 -10.548 1.00 10.82 217 CYS A C 1
ATOM 750 O O . CYS A 1 114 ? -11.023 14.420 -11.755 1.00 14.71 217 CYS A O 1
ATOM 753 N N . SER A 1 115 ? -11.805 13.212 -10.021 1.00 10.37 218 SER A N 1
ATOM 754 C CA . SER A 1 115 ? -12.711 12.389 -10.827 1.00 10.95 218 SER A CA 1
ATOM 755 C C . SER A 1 115 ? -13.793 13.215 -11.540 1.00 10.99 218 SER A C 1
ATOM 756 O O . SER A 1 115 ? -14.064 12.995 -12.721 1.00 11.41 218 SER A O 1
ATOM 759 N N A ARG A 1 116 ? -14.410 14.153 -10.827 0.67 11.12 219 ARG A N 1
ATOM 760 N N B ARG A 1 116 ? -14.405 14.152 -10.820 0.33 11.11 219 ARG A N 1
ATOM 761 C CA A ARG A 1 116 ? -15.439 14.999 -11.437 0.67 13.93 219 ARG A CA 1
ATOM 762 C CA B ARG A 1 116 ? -15.432 15.015 -11.404 0.33 13.80 219 ARG A CA 1
ATOM 763 C C A ARG A 1 116 ? -14.837 15.965 -12.457 0.67 14.59 219 ARG A C 1
ATOM 764 C C B ARG A 1 116 ? -14.835 15.954 -12.450 0.33 14.55 219 ARG A C 1
ATOM 765 O O A ARG A 1 116 ? -15.474 16.302 -13.455 0.67 15.51 219 ARG A O 1
ATOM 766 O O B ARG A 1 116 ? -15.471 16.260 -13.459 0.33 15.66 219 ARG A O 1
ATOM 781 N N . HIS A 1 117 ? -13.613 16.412 -12.199 1.00 13.16 220 HIS A N 1
ATOM 782 C CA . HIS A 1 117 ? -12.929 17.327 -13.109 1.00 12.82 220 HIS A CA 1
ATOM 783 C C . HIS A 1 117 ? -12.644 16.633 -14.439 1.00 17.09 220 HIS A C 1
ATOM 784 O O . HIS A 1 117 ? -12.921 17.174 -15.512 1.00 13.87 220 HIS A O 1
ATOM 791 N N . ALA A 1 118 ? -12.099 15.423 -14.355 1.00 15.32 221 ALA A N 1
ATOM 792 C CA . ALA A 1 118 ? -11.874 14.599 -15.534 1.00 13.07 221 ALA A CA 1
ATOM 793 C C . ALA A 1 118 ? -13.194 14.316 -16.248 1.00 14.85 221 ALA A C 1
ATOM 794 O O . ALA A 1 118 ? -13.258 14.341 -17.475 1.00 15.49 221 ALA A O 1
ATOM 796 N N . GLY A 1 119 ? 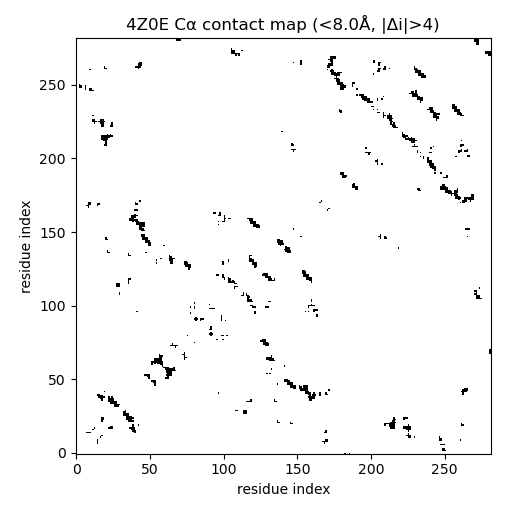-14.248 14.060 -15.476 1.00 12.99 222 GLY A N 1
ATOM 797 C CA . GLY A 1 119 ? -15.554 13.759 -16.043 1.00 14.08 222 GLY A CA 1
ATOM 798 C C . GLY A 1 119 ? -16.257 14.958 -16.659 1.00 19.03 222 GLY A C 1
ATOM 799 O O . GLY A 1 119 ? -17.326 14.830 -17.261 1.00 19.25 222 GLY A O 1
ATOM 800 N N . ASN A 1 120 ? -15.654 16.131 -16.515 1.00 16.91 223 ASN A N 1
ATOM 801 C CA . ASN A 1 120 ? -16.243 17.357 -17.033 1.00 18.91 223 ASN A CA 1
ATOM 802 C C . ASN A 1 120 ? -15.959 17.552 -18.517 1.00 19.31 223 ASN A C 1
ATOM 803 O O . ASN A 1 120 ? -16.680 18.270 -19.199 1.00 21.76 223 ASN A O 1
ATOM 808 N N . MET A 1 121 ? -14.915 16.896 -19.012 1.00 16.01 224 MET A N 1
ATOM 809 C CA . MET A 1 121 ? -14.421 17.133 -20.365 1.00 20.62 224 MET A CA 1
ATOM 810 C C . MET A 1 121 ? -15.059 16.195 -21.385 1.00 22.79 224 MET A C 1
ATOM 811 O O . MET A 1 121 ? -14.667 15.035 -21.505 1.00 24.80 224 MET A O 1
ATOM 816 N N . ASN A 1 122 ? -16.040 16.712 -22.116 1.00 22.45 225 ASN A N 1
ATOM 817 C CA . ASN A 1 122 ? -16.731 15.946 -23.146 1.00 24.05 225 ASN A CA 1
ATOM 818 C C . ASN A 1 122 ? -15.979 16.008 -24.472 1.00 24.92 225 ASN A C 1
ATOM 819 O O . ASN A 1 122 ? -15.821 17.087 -25.044 1.00 25.09 225 ASN A O 1
ATOM 824 N N . PRO A 1 123 ? -15.510 14.847 -24.962 1.00 25.15 226 PRO A N 1
ATOM 825 C CA . PRO A 1 123 ? -14.763 14.766 -26.225 1.00 29.27 226 PRO A CA 1
ATOM 826 C C . PRO A 1 123 ? -15.659 14.927 -27.452 1.00 35.21 226 PRO A C 1
ATOM 827 O O . PRO A 1 123 ? -15.174 15.252 -28.536 1.00 36.43 226 PRO A O 1
ATOM 831 N N . ASP A 1 124 ? -16.953 14.691 -27.275 1.00 40.19 227 ASP A N 1
ATOM 832 C CA . ASP A 1 124 ? -17.922 14.871 -28.347 1.00 46.76 227 ASP A CA 1
ATOM 833 C C . ASP A 1 124 ? -18.380 16.325 -28.360 1.00 49.28 227 ASP A C 1
ATOM 834 O O . ASP A 1 124 ? -19.204 16.730 -27.542 1.00 48.63 227 ASP A O 1
ATOM 839 N N . ASN A 1 125 ? -17.834 17.109 -29.283 1.00 53.36 228 ASN A N 1
ATOM 840 C CA . ASN A 1 125 ? -18.136 18.536 -29.347 1.00 55.93 228 ASN A CA 1
ATOM 841 C C . ASN A 1 125 ? -19.135 18.869 -30.450 1.00 60.85 228 ASN A C 1
ATOM 842 O O . ASN A 1 125 ? -20.304 19.143 -30.178 1.00 63.06 228 ASN A O 1
ATOM 847 N N . LYS A 1 127 ? -22.358 17.000 -29.277 1.00 58.88 230 LYS A N 1
ATOM 848 C CA . LYS A 1 127 ? -23.434 16.282 -28.604 1.00 57.71 230 LYS A CA 1
ATOM 849 C C . LYS A 1 127 ? -22.992 15.782 -27.235 1.00 56.26 230 LYS A C 1
ATOM 850 O O . LYS A 1 127 ? -21.818 15.483 -27.021 1.00 54.41 230 LYS A O 1
ATOM 852 N N . ASN A 1 128 ? -23.940 15.698 -26.308 1.00 56.19 231 ASN A N 1
ATOM 853 C CA . ASN A 1 128 ? -23.672 15.126 -24.998 1.00 54.49 231 ASN A CA 1
ATOM 854 C C . ASN A 1 128 ? -23.388 13.631 -25.115 1.00 52.09 231 ASN A C 1
ATOM 855 O O . ASN A 1 128 ? -24.166 12.888 -25.712 1.00 51.66 231 ASN A O 1
ATOM 857 N N . SER A 1 129 ? -22.264 13.197 -24.555 1.00 47.71 232 SER A N 1
ATOM 858 C CA . SER A 1 129 ? -21.894 11.788 -24.600 1.00 43.08 232 SER A CA 1
ATOM 859 C C . SER A 1 129 ? -21.629 11.258 -23.198 1.00 36.02 232 SER A C 1
ATOM 860 O O . SER A 1 129 ? -21.473 12.029 -22.252 1.00 34.23 232 SER A O 1
ATOM 863 N N . ASN A 1 130 ? -21.584 9.937 -23.072 1.00 33.95 233 ASN A N 1
ATOM 864 C CA . ASN A 1 130 ? -21.381 9.301 -21.779 1.00 32.09 233 ASN A CA 1
ATOM 865 C C . ASN A 1 130 ? -19.912 9.040 -21.478 1.00 29.61 233 ASN A C 1
ATOM 866 O O . ASN A 1 130 ? -19.576 8.539 -20.406 1.00 32.62 233 ASN A O 1
ATOM 868 N N . TYR A 1 131 ? -19.034 9.375 -22.420 1.00 26.98 234 TYR A N 1
ATOM 869 C CA . TYR A 1 131 ? -17.618 9.063 -22.251 1.00 24.93 234 TYR A CA 1
ATOM 870 C C . TYR A 1 131 ? -16.958 10.004 -21.252 1.00 20.91 234 TYR A C 1
ATOM 871 O O . TYR A 1 131 ? -16.890 11.207 -21.482 1.00 16.99 234 TYR A O 1
ATOM 880 N N . LYS A 1 132 ? -16.472 9.445 -20.148 1.00 19.11 235 LYS A N 1
ATOM 881 C CA . LYS A 1 132 ? -15.775 10.230 -19.135 1.00 19.91 235 LYS A CA 1
ATOM 882 C C . LYS A 1 132 ? -14.406 9.640 -18.818 1.00 17.56 235 LYS A C 1
ATOM 883 O O . LYS A 1 132 ? -14.286 8.486 -18.404 1.00 13.85 235 LYS A O 1
ATOM 889 N N . TYR A 1 133 ? -13.373 10.451 -19.019 1.00 18.44 236 TYR A N 1
ATOM 890 C CA . TYR A 1 133 ? -11.995 10.021 -18.822 1.00 16.48 236 TYR A CA 1
ATOM 891 C C . TYR A 1 133 ? -11.720 9.619 -17.382 1.00 15.19 236 TYR A C 1
ATOM 892 O O . TYR A 1 133 ? -12.276 10.197 -16.448 1.00 17.59 236 TYR A O 1
ATOM 901 N N . PRO A 1 134 ? -10.861 8.612 -17.199 1.00 14.94 237 PRO A N 1
ATOM 902 C CA . PRO A 1 134 ? -10.373 8.304 -15.856 1.00 14.15 237 PRO A CA 1
ATOM 903 C C . PRO A 1 134 ? -9.295 9.299 -15.459 1.00 14.26 237 PRO A C 1
ATOM 904 O O . PRO A 1 134 ? -8.887 10.124 -16.276 1.00 12.68 237 PRO A O 1
ATOM 908 N N . ALA A 1 135 ? -8.825 9.224 -14.225 1.00 12.61 238 ALA A N 1
ATOM 909 C CA . ALA A 1 135 ? -7.835 10.185 -13.777 1.00 12.47 238 ALA A CA 1
ATOM 910 C C . ALA A 1 135 ? -6.896 9.598 -12.737 1.00 12.54 238 ALA A C 1
ATOM 911 O O . ALA A 1 135 ? -7.179 8.564 -12.125 1.00 10.35 238 ALA A O 1
ATOM 913 N N . VAL A 1 136 ? -5.772 10.279 -12.543 1.00 14.05 239 VAL A N 1
ATOM 914 C CA . VAL A 1 136 ? -4.859 9.958 -11.460 1.00 15.68 239 VAL A CA 1
ATOM 915 C C . VAL A 1 136 ? -4.630 11.191 -10.604 1.00 16.16 239 VAL A C 1
ATOM 916 O O . VAL A 1 136 ? -4.268 12.249 -11.116 1.00 15.47 239 VAL A O 1
ATOM 920 N N . TYR A 1 137 ? -4.866 11.060 -9.304 1.00 14.89 240 TYR A N 1
ATOM 921 C CA . TYR A 1 137 ? -4.479 12.104 -8.375 1.00 10.56 240 TYR A CA 1
ATOM 922 C C . TYR A 1 137 ? -3.177 11.707 -7.697 1.00 10.68 240 TYR A C 1
ATOM 923 O O . TYR A 1 137 ? -3.060 10.614 -7.155 1.00 11.71 240 TYR A O 1
ATOM 932 N N . ASP A 1 138 ? -2.202 12.605 -7.749 1.00 13.88 241 ASP A N 1
ATOM 933 C CA . ASP A 1 138 ? -0.896 12.376 -7.157 1.00 12.70 241 ASP A CA 1
ATOM 934 C C . ASP A 1 138 ? -0.788 13.168 -5.861 1.00 13.48 241 ASP A C 1
ATOM 935 O O . ASP A 1 138 ? -0.670 14.394 -5.878 1.00 13.64 241 ASP A O 1
ATOM 940 N N . TYR A 1 139 ? -0.841 12.459 -4.738 1.00 11.78 242 TYR A N 1
ATOM 941 C CA . TYR A 1 139 ? -0.751 13.089 -3.424 1.00 12.78 242 TYR A CA 1
ATOM 942 C C . TYR A 1 139 ? 0.574 13.816 -3.174 1.00 12.91 242 TYR A C 1
ATOM 943 O O . TYR A 1 139 ? 0.643 14.705 -2.323 1.00 14.29 242 TYR A O 1
ATOM 952 N N . ASN A 1 140 ? 1.624 13.435 -3.898 1.00 13.72 243 ASN A N 1
ATOM 953 C CA . ASN A 1 140 ? 2.943 14.050 -3.714 1.00 16.71 243 ASN A CA 1
ATOM 954 C C . ASN A 1 140 ? 2.957 15.556 -3.986 1.00 18.83 243 ASN A C 1
ATOM 955 O O . ASN A 1 140 ? 3.417 16.344 -3.154 1.00 18.04 243 ASN A O 1
ATOM 960 N N . ASP A 1 141 ? 2.463 15.963 -5.149 1.00 17.83 244 ASP A N 1
ATOM 961 C CA . ASP A 1 141 ? 2.410 17.386 -5.452 1.00 18.81 244 ASP A CA 1
ATOM 962 C C . ASP A 1 141 ? 0.982 17.883 -5.659 1.00 14.88 244 ASP A C 1
ATOM 963 O O . ASP A 1 141 ? 0.775 18.924 -6.275 1.00 19.40 244 ASP A O 1
ATOM 968 N N . LYS A 1 142 ? 0.013 17.139 -5.125 1.00 13.91 245 LYS A N 1
ATOM 969 C CA . LYS A 1 142 ? -1.396 17.539 -5.123 1.00 15.70 245 LYS A CA 1
ATOM 970 C C . LYS A 1 142 ? -1.908 17.883 -6.518 1.00 18.13 245 LYS A C 1
ATOM 971 O O . LYS A 1 142 ? -2.533 18.925 -6.715 1.00 14.41 245 LYS A O 1
ATOM 977 N N . LYS A 1 143 ? -1.633 17.012 -7.482 1.00 17.57 246 LYS A N 1
ATOM 978 C CA . LYS A 1 143 ? -2.029 17.262 -8.863 1.00 13.64 246 LYS A CA 1
ATOM 979 C C . LYS A 1 143 ? -2.982 16.193 -9.391 1.00 12.90 246 LYS A C 1
ATOM 980 O O . LYS A 1 143 ? -2.752 14.988 -9.232 1.00 12.45 246 LYS A O 1
ATOM 986 N N . CYS A 1 144 ? -4.056 16.662 -10.015 1.00 14.04 247 CYS A N 1
ATOM 987 C CA . CYS A 1 144 ? -4.986 15.812 -10.737 1.00 13.96 247 CYS A CA 1
ATOM 988 C C . CYS A 1 144 ? -4.546 15.699 -12.191 1.00 13.12 247 CYS A C 1
ATOM 989 O O . CYS A 1 144 ? -4.405 16.712 -12.878 1.00 13.88 247 CYS A O 1
ATOM 992 N N . HIS A 1 145 ? -4.309 14.471 -12.643 1.00 12.96 248 HIS A N 1
ATOM 993 C CA . HIS A 1 145 ? -3.951 14.200 -14.034 1.00 13.69 248 HIS A CA 1
ATOM 994 C C . HIS A 1 145 ? -5.094 13.481 -14.740 1.00 18.12 248 HIS A C 1
ATOM 995 O O . HIS A 1 145 ? -5.401 12.335 -14.404 1.00 16.40 248 HIS A O 1
ATOM 1002 N N . ILE A 1 146 ? -5.716 14.134 -15.717 1.00 14.03 249 ILE A N 1
ATOM 1003 C CA . ILE A 1 146 ? -6.732 13.466 -16.518 1.00 15.47 249 ILE A CA 1
ATOM 1004 C C . ILE A 1 146 ? -6.050 12.513 -17.492 1.00 15.43 249 ILE A C 1
ATOM 1005 O O . ILE A 1 146 ? -5.105 12.895 -18.188 1.00 18.93 249 ILE A O 1
ATOM 1010 N N . LEU A 1 147 ? -6.518 11.270 -17.525 1.00 14.24 250 LEU A N 1
ATOM 1011 C CA . LEU A 1 147 ? -5.942 10.260 -18.407 1.00 14.86 250 LEU A CA 1
ATOM 1012 C C . LEU A 1 147 ? -6.655 10.235 -19.747 1.00 18.97 250 LEU A C 1
ATOM 1013 O O . LEU A 1 147 ? -7.842 9.913 -19.819 1.00 18.99 250 LEU A O 1
ATOM 1018 N N . TYR A 1 148 ? -5.923 10.575 -20.804 1.00 17.95 251 TYR A N 1
ATOM 1019 C CA . TYR A 1 148 ? -6.467 10.561 -22.156 1.00 22.06 251 TYR A CA 1
ATOM 1020 C C . TYR A 1 148 ? -6.664 9.124 -22.625 1.00 24.25 251 TYR A C 1
ATOM 1021 O O . TYR A 1 148 ? -7.597 8.821 -23.371 1.00 24.16 251 TYR A O 1
ATOM 1030 N N . ILE A 1 149 ? -5.772 8.246 -22.177 1.00 22.32 252 ILE A N 1
ATOM 1031 C CA . ILE A 1 149 ? -5.844 6.827 -22.502 1.00 22.69 252 ILE A CA 1
ATOM 1032 C C . ILE A 1 149 ? -6.410 6.034 -21.324 1.00 21.59 252 ILE A C 1
ATOM 1033 O O . ILE A 1 149 ? -5.839 6.032 -20.236 1.00 22.42 252 ILE A O 1
ATOM 1038 N N . ALA A 1 150 ? -7.539 5.369 -21.546 1.00 16.63 253 ALA A N 1
ATOM 1039 C CA . ALA A 1 150 ? -8.207 4.613 -20.492 1.00 20.62 253 ALA A CA 1
ATOM 1040 C C . ALA A 1 150 ? -7.735 3.159 -20.456 1.00 22.17 253 ALA A C 1
ATOM 1041 O O . ALA A 1 150 ? -8.068 2.410 -19.534 1.00 22.12 253 ALA A O 1
ATOM 1043 N N . ALA A 1 151 ? -6.962 2.765 -21.462 1.00 16.66 254 ALA A N 1
ATOM 1044 C CA . ALA A 1 151 ? -6.364 1.435 -21.487 1.00 16.88 254 ALA A CA 1
ATOM 1045 C C . ALA A 1 151 ? -5.458 1.255 -20.275 1.00 20.34 254 ALA A C 1
ATOM 1046 O O . ALA A 1 151 ? -4.933 2.226 -19.740 1.00 15.57 254 ALA A O 1
ATOM 1048 N N . GLN A 1 152 ? -5.283 0.014 -19.832 1.00 19.63 255 GLN A N 1
ATOM 1049 C CA . GLN A 1 152 ? -4.507 -0.242 -18.624 1.00 18.15 255 GLN A CA 1
ATOM 1050 C C . GLN A 1 152 ? -3.532 -1.397 -18.799 1.00 19.06 255 GLN A C 1
ATOM 1051 O O . GLN A 1 152 ? -2.552 -1.505 -18.059 1.00 18.42 255 GLN A O 1
ATOM 1057 N N . GLU A 1 153 ? -3.794 -2.261 -19.773 1.00 21.11 256 GLU A N 1
ATOM 1058 C CA . GLU A 1 153 ? -2.849 -3.329 -20.071 1.00 22.70 256 GLU A CA 1
ATOM 1059 C C . GLU A 1 153 ? -2.803 -3.686 -21.550 1.00 23.83 256 GLU A C 1
ATOM 1060 O O . GLU A 1 153 ? -3.831 -3.864 -22.205 1.00 22.73 256 GLU A O 1
ATOM 1066 N N . ASN A 1 154 ? -1.585 -3.774 -22.064 1.00 25.77 257 ASN A N 1
ATOM 1067 C CA . ASN A 1 154 ? -1.340 -4.296 -23.393 1.00 28.94 257 ASN A CA 1
ATOM 1068 C C . ASN A 1 154 ? -0.056 -5.110 -23.376 1.00 33.41 257 ASN A C 1
ATOM 1069 O O . ASN A 1 154 ? 1.026 -4.582 -23.612 1.00 34.25 257 ASN A O 1
ATOM 1074 N N . ASN A 1 155 ? -0.184 -6.393 -23.059 1.00 38.17 258 ASN A N 1
ATOM 1075 C CA . ASN A 1 155 ? 0.956 -7.298 -23.036 1.00 41.99 258 ASN A CA 1
ATOM 1076 C C . ASN A 1 155 ? 0.751 -8.448 -24.012 1.00 45.19 258 ASN A C 1
ATOM 1077 O O . ASN A 1 155 ? 0.801 -9.616 -23.629 1.00 45.51 258 ASN A O 1
ATOM 1079 N N . GLY A 1 156 ? 0.514 -8.107 -25.275 1.00 48.69 259 GLY A N 1
ATOM 1080 C CA . GLY A 1 156 ? 0.282 -9.100 -26.308 1.00 52.78 259 GLY A CA 1
ATOM 1081 C C . GLY A 1 156 ? 1.557 -9.788 -26.753 1.00 55.18 259 GLY A C 1
ATOM 1082 O O . GLY A 1 156 ? 2.452 -10.040 -25.946 1.00 55.56 259 GLY A O 1
ATOM 1083 N N . PHE A 1 171 ? 3.422 0.140 -28.138 1.00 48.18 274 PHE A N 1
ATOM 1084 C CA . PHE A 1 171 ? 3.387 0.442 -26.711 1.00 44.41 274 PHE A CA 1
ATOM 1085 C C . PHE A 1 171 ? 2.890 -0.749 -25.896 1.00 41.15 274 PHE A C 1
ATOM 1086 O O . PHE A 1 171 ? 1.737 -1.163 -26.026 1.00 41.70 274 PHE A O 1
ATOM 1088 N N . CYS A 1 172 ? 3.767 -1.298 -25.062 1.00 37.94 275 CYS A N 1
ATOM 1089 C CA . CYS A 1 172 ? 3.401 -2.393 -24.170 1.00 35.02 275 CYS A CA 1
ATOM 1090 C C . CYS A 1 172 ? 3.388 -1.887 -22.732 1.00 31.52 275 CYS A C 1
ATOM 1091 O O . CYS A 1 172 ? 4.312 -1.196 -22.305 1.00 31.59 275 CYS A O 1
ATOM 1094 N N . PHE A 1 173 ? 2.343 -2.229 -21.985 1.00 28.31 276 PHE A N 1
ATOM 1095 C CA . PHE A 1 173 ? 2.195 -1.713 -20.629 1.00 26.99 276 PHE A CA 1
ATOM 1096 C C . PHE A 1 173 ? 1.320 -2.599 -19.748 1.00 24.41 276 PHE A C 1
ATOM 1097 O O . PHE A 1 173 ? 0.577 -3.449 -20.237 1.00 25.14 276 PHE A O 1
ATOM 1105 N N . ARG A 1 174 ? 1.420 -2.382 -18.441 1.00 22.93 277 ARG A N 1
ATOM 1106 C CA . ARG A 1 174 ? 0.691 -3.178 -17.461 1.00 24.54 277 ARG A CA 1
ATOM 1107 C C . ARG A 1 174 ? 0.395 -2.364 -16.201 1.00 20.82 277 ARG A C 1
ATOM 1108 O O . ARG A 1 174 ? 1.169 -1.475 -15.835 1.00 18.51 277 ARG A O 1
ATOM 1116 N N . PRO A 1 175 ? -0.728 -2.668 -15.529 1.00 19.90 278 PRO A N 1
ATOM 1117 C CA . PRO A 1 175 ? -1.014 -1.988 -14.265 1.00 17.96 278 PRO A CA 1
ATOM 1118 C C . PRO A 1 175 ? -0.231 -2.632 -13.133 1.00 21.38 278 PRO A C 1
ATOM 1119 O O . PRO A 1 175 ? 0.038 -3.837 -13.175 1.00 25.18 278 PRO A O 1
ATOM 1123 N N . ALA A 1 176 ? 0.138 -1.849 -12.130 1.00 18.20 279 ALA A N 1
ATOM 1124 C CA . ALA A 1 176 ? 0.885 -2.397 -11.014 1.00 17.04 279 ALA A CA 1
ATOM 1125 C C . ALA A 1 176 ? 0.805 -1.501 -9.795 1.00 17.00 279 ALA A C 1
ATOM 1126 O O . ALA A 1 176 ? 0.517 -0.311 -9.900 1.00 17.68 279 ALA A O 1
ATOM 1128 N N . LYS A 1 177 ? 1.041 -2.089 -8.631 1.00 14.87 280 LYS A N 1
ATOM 1129 C CA . LYS A 1 177 ? 1.403 -1.305 -7.467 1.00 15.99 280 LYS A CA 1
ATOM 1130 C C . LYS A 1 177 ? 2.925 -1.328 -7.398 1.00 21.22 280 LYS A C 1
ATOM 1131 O O . LYS A 1 177 ? 3.546 -2.357 -7.646 1.00 20.93 280 LYS A O 1
ATOM 1137 N N . ASP A 1 178 ? 3.523 -0.186 -7.093 1.00 19.27 281 ASP A N 1
ATOM 1138 C CA . ASP A 1 178 ? 4.970 -0.050 -7.149 1.00 19.74 281 ASP A CA 1
ATOM 1139 C C . ASP A 1 178 ? 5.380 1.118 -6.275 1.00 18.22 281 ASP A C 1
ATOM 1140 O O . ASP A 1 178 ? 4.603 2.059 -6.103 1.00 14.49 281 ASP A O 1
ATOM 1145 N N . LYS A 1 179 ? 6.589 1.056 -5.722 1.00 19.16 282 LYS A N 1
ATOM 1146 C CA . LYS A 1 179 ? 7.088 2.112 -4.842 1.00 22.78 282 LYS A CA 1
ATOM 1147 C C . LYS A 1 179 ? 6.968 3.484 -5.504 1.00 22.90 282 LYS A C 1
ATOM 1148 O O . LYS A 1 179 ? 6.618 4.470 -4.850 1.00 24.96 282 LYS A O 1
ATOM 1150 N N . LEU A 1 180 ? 7.225 3.535 -6.808 1.00 21.33 283 LEU A N 1
ATOM 1151 C CA . LEU A 1 180 ? 7.129 4.782 -7.563 1.00 23.18 283 LEU A CA 1
ATOM 1152 C C . LEU A 1 180 ? 5.697 5.315 -7.634 1.00 19.20 283 LEU A C 1
ATOM 1153 O O . LEU A 1 180 ? 5.487 6.509 -7.857 1.00 16.98 283 LEU A O 1
ATOM 1158 N N . PHE A 1 181 ? 4.724 4.426 -7.432 1.00 13.95 284 PHE A N 1
ATOM 1159 C CA . PHE A 1 181 ? 3.309 4.766 -7.572 1.00 12.00 284 PHE A CA 1
ATOM 1160 C C . PHE A 1 181 ? 2.574 4.961 -6.249 1.00 16.26 284 PHE A C 1
ATOM 1161 O O . PHE A 1 181 ? 1.363 5.191 -6.258 1.00 13.66 284 PHE A O 1
ATOM 1169 N N . GLU A 1 182 ? 3.270 4.846 -5.118 1.00 11.32 285 GLU A N 1
ATOM 1170 C CA . GLU A 1 182 ? 2.562 4.761 -3.838 1.00 16.10 285 GLU A CA 1
ATOM 1171 C C . GLU A 1 182 ? 1.719 5.996 -3.508 1.00 15.01 285 GLU A C 1
ATOM 1172 O O . GLU A 1 182 ? 0.753 5.893 -2.754 1.00 13.09 285 GLU A O 1
ATOM 1178 N N . ASN A 1 183 ? 2.062 7.152 -4.072 1.00 11.01 286 ASN A N 1
ATOM 1179 C CA . ASN A 1 183 ? 1.242 8.347 -3.858 1.00 12.28 286 ASN A CA 1
ATOM 1180 C C . ASN A 1 183 ? 0.245 8.596 -4.980 1.00 12.80 286 ASN A C 1
ATOM 1181 O O . ASN A 1 183 ? -0.506 9.572 -4.947 1.00 13.27 286 ASN A O 1
ATOM 1186 N N . TYR A 1 184 ? 0.243 7.717 -5.978 1.00 13.28 287 TYR A N 1
ATOM 1187 C CA . TYR A 1 184 ? -0.726 7.807 -7.063 1.00 11.66 287 TYR A CA 1
ATOM 1188 C C . TYR A 1 184 ? -2.041 7.205 -6.606 1.00 14.86 287 TYR A C 1
ATOM 1189 O O . TYR A 1 184 ? -2.063 6.335 -5.737 1.00 15.68 287 TYR A O 1
ATOM 1198 N N . THR A 1 185 ? -3.136 7.674 -7.191 1.00 14.03 288 THR A N 1
ATOM 1199 C CA . THR A 1 185 ? -4.443 7.086 -6.941 1.00 12.54 288 THR A CA 1
ATOM 1200 C C . THR A 1 185 ? -5.197 7.026 -8.260 1.00 12.96 288 THR A C 1
ATOM 1201 O O . THR A 1 185 ? -5.346 8.042 -8.934 1.00 15.17 288 THR A O 1
ATOM 1205 N N . TYR A 1 186 ? -5.662 5.836 -8.631 1.00 12.33 289 TYR A N 1
ATOM 1206 C CA . TYR A 1 186 ? -6.345 5.642 -9.908 1.00 10.93 289 TYR A CA 1
ATOM 1207 C C . TYR A 1 186 ? -7.845 5.828 -9.730 1.00 10.85 289 TYR A C 1
ATOM 1208 O O . TYR A 1 186 ? -8.462 5.159 -8.909 1.00 8.41 289 TYR A O 1
ATOM 1217 N N . LEU A 1 187 ? -8.424 6.733 -10.516 1.00 12.96 290 LEU A N 1
ATOM 1218 C CA . LEU A 1 187 ? -9.801 7.170 -10.308 1.00 9.09 290 LEU A CA 1
ATOM 1219 C C . LEU A 1 187 ? -10.655 7.027 -11.560 1.00 9.55 290 LEU A C 1
ATOM 1220 O O . LEU A 1 187 ? -10.360 7.638 -12.587 1.00 15.45 290 LEU A O 1
ATOM 1225 N N . SER A 1 188 ? -11.719 6.236 -11.475 1.00 9.44 291 SER A N 1
ATOM 1226 C CA . SER A 1 188 ? -12.666 6.148 -12.579 1.00 9.99 291 SER A CA 1
ATOM 1227 C C . SER A 1 188 ? -13.625 7.327 -12.504 1.00 12.74 291 SER A C 1
ATOM 1228 O O . SER A 1 188 ? -13.634 8.068 -11.522 1.00 9.89 291 SER A O 1
ATOM 1231 N N . LYS A 1 189 ? -14.437 7.481 -13.545 1.00 12.83 292 LYS A N 1
ATOM 1232 C CA . LYS A 1 189 ? -15.491 8.489 -13.586 1.00 13.65 292 LYS A CA 1
ATOM 1233 C C . LYS A 1 189 ? -16.529 8.341 -12.473 1.00 14.55 292 LYS A C 1
ATOM 1234 O O . LYS A 1 189 ? -17.273 9.278 -12.189 1.00 14.60 292 LYS A O 1
ATOM 1240 N N . ASN A 1 190 ? -16.592 7.160 -11.864 1.00 11.21 293 ASN A N 1
ATOM 1241 C CA . ASN A 1 190 ? -17.677 6.829 -10.940 1.00 11.81 293 ASN A CA 1
ATOM 1242 C C . ASN A 1 190 ? -17.309 6.900 -9.465 1.00 12.21 293 ASN A C 1
ATOM 1243 O O . ASN A 1 190 ? -18.129 6.545 -8.619 1.00 12.14 293 ASN A O 1
ATOM 1248 N N . VAL A 1 191 ? -16.087 7.333 -9.158 1.00 10.48 294 VAL A N 1
ATOM 1249 C CA . VAL A 1 191 ? -15.644 7.458 -7.766 1.00 13.95 294 VAL A CA 1
ATOM 1250 C C . VAL A 1 191 ? -16.669 8.209 -6.919 1.00 14.37 294 VAL A C 1
ATOM 1251 O O . VAL A 1 191 ? -17.018 9.354 -7.217 1.00 9.81 294 VAL A O 1
ATOM 1255 N N . VAL A 1 192 ? -17.155 7.552 -5.868 1.00 10.28 295 VAL A N 1
ATOM 1256 C CA . VAL A 1 192 ? -18.232 8.106 -5.048 1.00 14.03 295 VAL A CA 1
ATOM 1257 C C . VAL A 1 192 ? -17.725 9.179 -4.088 1.00 11.43 295 VAL A C 1
ATOM 1258 O O . VAL A 1 192 ? -16.606 9.100 -3.585 1.00 13.52 295 VAL 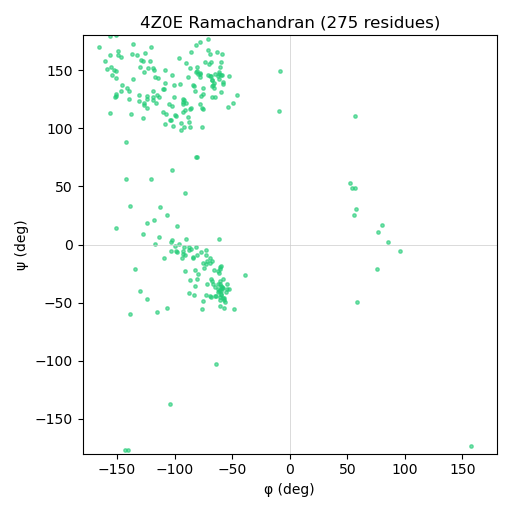A O 1
ATOM 1262 N N . ASP A 1 193 ? -18.562 10.175 -3.821 1.00 10.46 296 ASP A N 1
ATOM 1263 C CA . ASP A 1 193 ? -18.121 11.332 -3.045 1.00 17.89 296 ASP A CA 1
ATOM 1264 C C . ASP A 1 193 ? -17.915 11.007 -1.564 1.00 19.29 296 ASP A C 1
ATOM 1265 O O . ASP A 1 193 ? -17.313 11.796 -0.829 1.00 16.86 296 ASP A O 1
ATOM 1270 N N . ASN A 1 194 ? -18.419 9.857 -1.125 1.00 10.69 297 ASN A N 1
ATOM 1271 C CA . ASN A 1 194 ? -18.204 9.435 0.251 1.00 10.81 297 ASN A CA 1
ATOM 1272 C C . ASN A 1 194 ? -17.303 8.200 0.339 1.00 14.61 297 ASN A C 1
ATOM 1273 O O . ASN A 1 194 ? -17.451 7.387 1.252 1.00 11.89 297 ASN A O 1
ATOM 1278 N N . TRP A 1 195 ? -16.358 8.080 -0.597 1.00 14.21 298 TRP A N 1
ATOM 1279 C CA . TRP A 1 195 ? -15.435 6.937 -0.622 1.00 12.89 298 TRP A CA 1
ATOM 1280 C C . TRP A 1 195 ? -14.706 6.767 0.708 1.00 13.79 298 TRP A C 1
ATOM 1281 O O . TRP A 1 195 ? -14.424 5.647 1.122 1.00 11.43 298 TRP A O 1
ATOM 1292 N N . GLU A 1 196 ? -14.413 7.881 1.377 1.00 13.44 299 GLU A N 1
ATOM 1293 C CA . GLU A 1 196 ? -13.720 7.832 2.658 1.00 13.89 299 GLU A CA 1
ATOM 1294 C C . GLU A 1 196 ? -14.514 7.006 3.666 1.00 15.28 299 GLU A C 1
ATOM 1295 O O . GLU A 1 196 ? -13.944 6.276 4.473 1.00 24.35 299 GLU A O 1
ATOM 1297 N N . GLU A 1 197 ? -15.835 7.113 3.594 1.00 15.32 300 GLU A N 1
ATOM 1298 C CA . GLU A 1 197 ? -16.715 6.392 4.504 1.00 15.69 300 GLU A CA 1
ATOM 1299 C C . GLU A 1 197 ? -16.954 4.947 4.064 1.00 17.55 300 GLU A C 1
ATOM 1300 O O . GLU A 1 197 ? -17.065 4.055 4.899 1.00 19.53 300 GLU A O 1
ATOM 1306 N N . VAL A 1 198 ? -17.027 4.705 2.759 1.00 16.89 301 VAL A N 1
ATOM 1307 C CA . VAL A 1 198 ? -17.495 3.402 2.295 1.00 15.91 301 VAL A CA 1
ATOM 1308 C C . VAL A 1 198 ? -16.479 2.586 1.501 1.00 16.28 301 VAL A C 1
ATOM 1309 O O . VAL A 1 198 ? -16.793 1.484 1.069 1.00 18.02 301 VAL A O 1
ATOM 1313 N N . CYS A 1 199 ? -15.272 3.116 1.310 1.00 10.26 302 CYS A N 1
ATOM 1314 C CA . CYS A 1 199 ? -14.236 2.396 0.578 1.00 8.21 302 CYS A CA 1
ATOM 1315 C C . CYS A 1 199 ? -13.026 2.128 1.456 1.00 10.21 302 CYS A C 1
ATOM 1316 O O . CYS A 1 199 ? -12.750 2.890 2.381 1.00 11.56 302 CYS A O 1
ATOM 1319 N N . PRO A 1 200 ? -12.295 1.041 1.163 1.00 10.97 303 PRO A N 1
ATOM 1320 C CA . PRO A 1 200 ? -11.047 0.743 1.870 1.00 10.16 303 PRO A CA 1
ATOM 1321 C C . PRO A 1 200 ? -9.951 1.748 1.540 1.00 11.42 303 PRO A C 1
ATOM 1322 O O . PRO A 1 200 ? -9.876 2.236 0.414 1.00 12.47 303 PRO A O 1
ATOM 1326 N N . ARG A 1 201 ? -9.109 2.053 2.519 1.00 9.23 304 ARG A N 1
ATOM 1327 C CA . ARG A 1 201 ? -7.896 2.809 2.253 1.00 11.05 304 ARG A CA 1
ATOM 1328 C C . ARG A 1 201 ? -6.751 2.223 3.056 1.00 11.48 304 ARG A C 1
ATOM 1329 O O . ARG A 1 201 ? -5.750 1.786 2.502 1.00 11.37 304 ARG A O 1
ATOM 1337 N N . LYS A 1 202 ? -6.908 2.212 4.371 1.00 8.19 305 LYS A N 1
ATOM 1338 C CA . LYS A 1 202 ? -5.837 1.762 5.238 1.00 15.22 305 LYS A CA 1
ATOM 1339 C C . LYS A 1 202 ? -5.873 0.251 5.446 1.00 12.65 305 LYS A C 1
ATOM 1340 O O . LYS A 1 202 ? -6.925 -0.395 5.360 1.00 8.84 305 LYS A O 1
ATOM 1346 N N . ASN A 1 203 ? -4.696 -0.305 5.689 1.00 11.08 306 ASN A N 1
ATOM 1347 C CA . ASN A 1 203 ? -4.578 -1.688 6.106 1.00 14.49 306 ASN A CA 1
ATOM 1348 C C . ASN A 1 203 ? -4.838 -1.775 7.596 1.00 14.12 306 ASN A C 1
ATOM 1349 O O . ASN A 1 203 ? -4.546 -0.837 8.334 1.00 14.87 306 ASN A O 1
ATOM 1354 N N . LEU A 1 204 ? -5.396 -2.897 8.038 1.00 14.36 307 LEU A N 1
ATOM 1355 C CA . LEU A 1 204 ? -5.785 -3.046 9.433 1.00 12.29 307 LEU A CA 1
ATOM 1356 C C . LEU A 1 204 ? -4.736 -3.835 10.201 1.00 12.44 307 LEU A C 1
ATOM 1357 O O . LEU A 1 204 ? -4.551 -5.028 9.972 1.00 9.96 307 LEU A O 1
ATOM 1362 N N . GLU A 1 205 ? -4.052 -3.150 11.111 1.00 13.80 308 GLU A N 1
ATOM 1363 C CA . GLU A 1 205 ? -2.969 -3.740 11.882 1.00 19.69 308 GLU A CA 1
ATOM 1364 C C . GLU A 1 205 ? -3.514 -4.607 13.006 1.00 17.93 308 GLU A C 1
ATOM 1365 O O . GLU A 1 205 ? -4.542 -4.281 13.602 1.00 16.26 308 GLU A O 1
ATOM 1371 N N . ASN A 1 206 ? -2.814 -5.704 13.291 1.00 14.60 309 ASN A N 1
ATOM 1372 C CA . ASN A 1 206 ? -3.223 -6.656 14.322 1.00 16.95 309 ASN A CA 1
ATOM 1373 C C . ASN A 1 206 ? -4.626 -7.217 14.074 1.00 14.22 309 ASN A C 1
ATOM 1374 O O . ASN A 1 206 ? -5.346 -7.562 15.012 1.00 17.04 309 ASN A O 1
ATOM 1379 N N . ALA A 1 207 ? -4.997 -7.314 12.801 1.00 14.51 310 ALA A N 1
ATOM 1380 C CA . ALA A 1 207 ? -6.318 -7.790 12.415 1.00 15.47 310 ALA A CA 1
ATOM 1381 C C . ALA A 1 207 ? -6.238 -8.764 11.251 1.00 13.39 310 ALA A C 1
ATOM 1382 O O . ALA A 1 207 ? -5.438 -8.595 10.330 1.00 10.50 310 ALA A O 1
ATOM 1384 N N . LYS A 1 208 ? -7.091 -9.778 11.306 1.00 12.89 311 LYS A N 1
ATOM 1385 C CA . LYS A 1 208 ? -7.192 -10.791 10.271 1.00 13.46 311 LYS A CA 1
ATOM 1386 C C . LYS A 1 208 ? -8.633 -10.846 9.761 1.00 10.34 311 LYS A C 1
ATOM 1387 O O . LYS A 1 208 ? -9.559 -10.949 10.559 1.00 17.05 311 LYS A O 1
ATOM 1393 N N . PHE A 1 209 ? -8.828 -10.758 8.447 1.00 9.72 312 PHE A N 1
ATOM 1394 C CA . PHE A 1 209 ? -10.151 -10.977 7.862 1.00 9.76 312 PHE A CA 1
ATOM 1395 C C . PHE A 1 209 ? -10.681 -12.370 8.208 1.00 11.64 312 PHE A C 1
ATOM 1396 O O . PHE A 1 209 ? -9.937 -13.346 8.159 1.00 13.79 312 PHE A O 1
ATOM 1404 N N . GLY A 1 210 ? -11.966 -12.464 8.538 1.00 11.85 313 GLY A N 1
ATOM 1405 C CA . GLY A 1 210 ? -12.591 -13.749 8.803 1.00 11.47 313 GLY A CA 1
ATOM 1406 C C . GLY A 1 210 ? -14.022 -13.828 8.298 1.00 11.84 313 GLY A C 1
ATOM 1407 O O . GLY A 1 210 ? -14.519 -12.896 7.673 1.00 11.94 313 GLY A O 1
ATOM 1408 N N . LEU A 1 211 ? -14.684 -14.950 8.563 1.00 12.56 314 LEU A N 1
ATOM 1409 C CA . LEU A 1 211 ? -16.089 -15.117 8.205 1.00 15.68 314 LEU A CA 1
ATOM 1410 C C . LEU A 1 211 ? -16.936 -15.360 9.451 1.00 16.36 314 LEU A C 1
ATOM 1411 O O . LEU A 1 211 ? -16.645 -16.254 10.245 1.00 18.75 314 LEU A O 1
ATOM 1416 N N . TRP A 1 212 ? -17.981 -14.557 9.622 1.00 16.98 315 TRP A N 1
ATOM 1417 C CA . TRP A 1 212 ? -18.827 -14.656 10.808 1.00 20.87 315 TRP A CA 1
ATOM 1418 C C . TRP A 1 212 ? -19.782 -15.833 10.697 1.00 23.34 315 TRP A C 1
ATOM 1419 O O . TRP A 1 212 ? -20.582 -15.912 9.767 1.00 25.95 315 TRP A O 1
ATOM 1430 N N . VAL A 1 213 ? -19.686 -16.750 11.654 1.00 23.12 316 VAL A N 1
ATOM 1431 C CA . VAL A 1 213 ? -20.494 -17.961 11.655 1.00 24.18 316 VAL A CA 1
ATOM 1432 C C . VAL A 1 213 ? -21.000 -18.263 13.059 1.00 28.61 316 VAL A C 1
ATOM 1433 O O . VAL A 1 213 ? -20.212 -18.582 13.952 1.00 28.44 316 VAL A O 1
ATOM 1437 N N . ASP A 1 214 ? -22.313 -18.143 13.244 1.00 34.27 317 ASP A N 1
ATOM 1438 C CA . ASP A 1 214 ? -22.967 -18.506 14.500 1.00 39.86 317 ASP A CA 1
ATOM 1439 C C . ASP A 1 214 ? -22.340 -17.845 15.726 1.00 40.37 317 ASP A C 1
ATOM 1440 O O . ASP A 1 214 ? -21.972 -18.523 16.681 1.00 39.12 317 ASP A O 1
ATOM 1445 N N . GLY A 1 215 ? -22.206 -16.523 15.688 1.00 40.81 318 GLY A N 1
ATOM 1446 C CA . GLY A 1 215 ? -21.742 -15.774 16.843 1.00 40.04 318 GLY A CA 1
ATOM 1447 C C . GLY A 1 215 ? -20.241 -15.776 17.079 1.00 36.69 318 GLY A C 1
ATOM 1448 O O . GLY A 1 215 ? -19.783 -15.435 18.169 1.00 37.44 318 GLY A O 1
ATOM 1449 N N . ASN A 1 216 ? -19.470 -16.146 16.062 1.00 32.45 319 ASN A N 1
ATOM 1450 C CA . ASN A 1 216 ? -18.016 -16.190 16.190 1.00 30.28 319 ASN A CA 1
ATOM 1451 C C . ASN A 1 216 ? -17.335 -15.933 14.851 1.00 24.26 319 ASN A C 1
ATOM 1452 O O . ASN A 1 216 ? -17.832 -16.355 13.810 1.00 23.72 319 ASN A O 1
ATOM 1457 N N . CYS A 1 217 ? -16.205 -15.230 14.877 1.00 17.50 320 CYS A N 1
ATOM 1458 C CA . CYS A 1 217 ? -15.474 -14.922 13.653 1.00 17.59 320 CYS A CA 1
ATOM 1459 C C . CYS A 1 217 ? -14.488 -16.037 13.336 1.00 18.08 320 CYS A C 1
ATOM 1460 O O . CYS A 1 217 ? -13.486 -16.201 14.035 1.00 17.47 320 CYS A O 1
ATOM 1463 N N . GLU A 1 218 ? -14.777 -16.803 12.286 1.00 18.08 321 GLU A N 1
ATOM 1464 C CA . GLU A 1 218 ? -13.944 -17.944 11.916 1.00 14.90 321 GLU A CA 1
ATOM 1465 C C . GLU A 1 218 ? -12.946 -17.573 10.831 1.00 13.68 321 GLU A C 1
ATOM 1466 O O . GLU A 1 218 ? -13.133 -16.589 10.116 1.00 16.29 321 GLU A O 1
ATOM 1472 N N . ASP A 1 219 ? -11.894 -18.374 10.701 1.00 13.43 322 ASP A N 1
ATOM 1473 C CA . ASP A 1 219 ? -10.902 -18.159 9.654 1.00 12.48 322 ASP A CA 1
ATOM 1474 C C . ASP A 1 219 ? -11.505 -18.353 8.271 1.00 12.14 322 ASP A C 1
ATOM 1475 O O . ASP A 1 219 ? -12.401 -19.178 8.094 1.00 14.81 322 ASP A O 1
ATOM 1480 N N . ILE A 1 220 ? -11.018 -17.592 7.293 1.00 13.04 323 ILE A N 1
ATOM 1481 C CA . ILE A 1 220 ? -11.278 -17.922 5.899 1.00 11.09 323 ILE A CA 1
ATOM 1482 C C . ILE A 1 220 ? -10.849 -19.376 5.700 1.00 11.43 323 ILE A C 1
ATOM 1483 O O . ILE A 1 220 ? -9.679 -19.712 5.905 1.00 12.12 323 ILE A O 1
ATOM 1488 N N . PRO A 1 221 ? -11.794 -20.249 5.329 1.00 11.99 324 PRO A N 1
ATOM 1489 C CA . PRO A 1 221 ? -11.476 -21.684 5.349 1.00 17.61 324 PRO A CA 1
ATOM 1490 C C . PRO A 1 221 ? -10.425 -22.088 4.312 1.00 19.29 324 PRO A C 1
ATOM 1491 O O . PRO A 1 221 ? -9.631 -22.986 4.582 1.00 12.38 324 PRO A O 1
ATOM 1495 N N . HIS A 1 222 ? -10.413 -21.431 3.157 1.00 16.63 325 HIS A N 1
ATOM 1496 C CA . HIS A 1 222 ? -9.416 -21.718 2.132 1.00 13.48 325 HIS A CA 1
ATOM 1497 C C . HIS A 1 222 ? -8.763 -20.432 1.613 1.00 12.43 325 HIS A C 1
ATOM 1498 O O . HIS A 1 222 ? -9.445 -19.518 1.157 1.00 10.90 325 HIS A O 1
ATOM 1505 N N . VAL A 1 223 ? -7.438 -20.365 1.705 1.00 11.15 326 VAL A N 1
ATOM 1506 C CA . VAL A 1 223 ? -6.677 -19.224 1.203 1.00 10.01 326 VAL A CA 1
ATOM 1507 C C . VAL A 1 223 ? -5.539 -19.705 0.312 1.00 11.59 326 VAL A C 1
ATOM 1508 O O . VAL A 1 223 ? -5.124 -20.857 0.399 1.00 11.47 326 VAL A O 1
ATOM 1512 N N . ASN A 1 224 ? -5.045 -18.818 -0.546 1.00 12.85 327 ASN A N 1
ATOM 1513 C CA . ASN A 1 224 ? -3.941 -19.146 -1.440 1.00 10.20 327 ASN A CA 1
ATOM 1514 C C . ASN A 1 224 ? -2.686 -18.437 -0.975 1.00 10.02 327 ASN A C 1
ATOM 1515 O O . ASN A 1 224 ? -2.607 -17.207 -1.038 1.00 11.09 327 ASN A O 1
ATOM 1520 N N . GLU A 1 225 ? -1.713 -19.211 -0.501 1.00 10.40 328 GLU A N 1
ATOM 1521 C CA . GLU A 1 225 ? -0.562 -18.640 0.185 1.00 10.36 328 GLU A CA 1
ATOM 1522 C C . GLU A 1 225 ? 0.557 -18.237 -0.766 1.00 11.97 328 GLU A C 1
ATOM 1523 O O . GLU A 1 225 ? 1.145 -19.064 -1.461 1.00 12.26 328 GLU A O 1
ATOM 1529 N N . PHE A 1 226 ? 0.832 -16.940 -0.779 1.00 11.78 329 PHE A N 1
ATOM 1530 C CA . PHE A 1 226 ? 1.942 -16.375 -1.525 1.00 10.67 329 PHE A CA 1
ATOM 1531 C C . PHE A 1 226 ? 2.926 -15.783 -0.523 1.00 10.74 329 PHE A C 1
ATOM 1532 O O . PHE A 1 226 ? 2.534 -15.017 0.353 1.00 12.25 329 PHE A O 1
ATOM 1540 N N . SER A 1 227 ? 4.196 -16.147 -0.637 1.00 11.44 330 SER A N 1
ATOM 1541 C CA . SER A 1 227 ? 5.220 -15.556 0.211 1.00 11.70 330 SER A CA 1
ATOM 1542 C C . SER A 1 227 ? 5.399 -14.073 -0.127 1.00 16.26 330 SER A C 1
ATOM 1543 O O . SER A 1 227 ? 5.348 -13.685 -1.291 1.00 11.59 330 SER A O 1
ATOM 1546 N N . ALA A 1 228 ? 5.605 -13.248 0.894 1.00 11.39 331 ALA A N 1
ATOM 1547 C CA . ALA A 1 228 ? 5.759 -11.810 0.695 1.00 13.16 331 ALA A CA 1
ATOM 1548 C C . ALA A 1 228 ? 6.643 -11.223 1.787 1.00 12.91 331 ALA A C 1
ATOM 1549 O O . ALA A 1 228 ? 6.407 -11.461 2.972 1.00 12.86 331 ALA A O 1
ATOM 1551 N N . ASN A 1 229 ? 7.654 -10.453 1.382 1.00 12.28 332 ASN A N 1
ATOM 1552 C CA . ASN A 1 229 ? 8.663 -9.944 2.312 1.00 15.14 332 ASN A CA 1
ATOM 1553 C C . ASN A 1 229 ? 8.119 -8.904 3.287 1.00 14.50 332 ASN A C 1
ATOM 1554 O O . ASN A 1 229 ? 8.620 -8.761 4.404 1.00 18.52 332 ASN A O 1
ATOM 1559 N N . ASP A 1 230 ? 7.108 -8.164 2.857 1.00 11.83 333 ASP A N 1
ATOM 1560 C CA . ASP A 1 230 ? 6.514 -7.142 3.708 1.00 15.53 333 ASP A CA 1
ATOM 1561 C C . ASP A 1 230 ? 5.089 -6.878 3.255 1.00 12.27 333 ASP A C 1
ATOM 1562 O O . ASP A 1 230 ? 4.624 -7.494 2.303 1.00 10.31 333 ASP A O 1
ATOM 1567 N N . LEU A 1 231 ? 4.404 -5.965 3.939 1.00 10.38 334 LEU A N 1
ATOM 1568 C CA . LEU A 1 231 ? 3.011 -5.652 3.623 1.00 11.33 334 LEU A CA 1
ATOM 1569 C C . LEU A 1 231 ? 2.856 -5.123 2.203 1.00 12.70 334 LEU A C 1
ATOM 1570 O O . LEU A 1 231 ? 1.889 -5.454 1.520 1.00 10.12 334 LEU A O 1
ATOM 1575 N N . PHE A 1 232 ? 3.806 -4.295 1.767 1.00 11.74 335 PHE A N 1
ATOM 1576 C CA . PHE A 1 232 ? 3.765 -3.723 0.422 1.00 9.85 335 PHE A CA 1
ATOM 1577 C C . PHE A 1 232 ? 3.707 -4.838 -0.622 1.00 12.48 335 PHE A C 1
ATOM 1578 O O . PHE A 1 232 ? 2.899 -4.798 -1.554 1.00 13.23 335 PHE A O 1
ATOM 1586 N N . GLU A 1 233 ? 4.572 -5.834 -0.469 1.00 10.27 336 GLU A N 1
ATOM 1587 C CA . GLU A 1 233 ? 4.629 -6.914 -1.447 1.00 10.42 336 GLU A CA 1
ATOM 1588 C C . GLU A 1 233 ? 3.348 -7.747 -1.410 1.00 9.77 336 GLU A C 1
ATOM 1589 O O . GLU A 1 233 ? 2.926 -8.276 -2.435 1.00 12.66 336 GLU A O 1
ATOM 1595 N N . CYS A 1 234 ? 2.723 -7.851 -0.239 1.00 9.37 337 CYS A N 1
ATOM 1596 C CA . CYS A 1 234 ? 1.450 -8.562 -0.142 1.00 10.43 337 CYS A CA 1
ATOM 1597 C C . CYS A 1 234 ? 0.371 -7.761 -0.861 1.00 11.85 337 CYS A C 1
ATOM 1598 O O . CYS A 1 234 ? -0.419 -8.315 -1.619 1.00 10.98 337 CYS A O 1
ATOM 1601 N N . ASN A 1 235 ? 0.348 -6.452 -0.631 1.00 9.22 338 ASN A N 1
ATOM 1602 C CA . ASN A 1 235 ? -0.628 -5.605 -1.297 1.00 8.01 338 ASN A CA 1
ATOM 1603 C C . ASN A 1 235 ? -0.449 -5.664 -2.813 1.00 8.23 338 ASN A C 1
ATOM 1604 O O . ASN A 1 235 ? -1.422 -5.710 -3.566 1.00 9.50 338 ASN A O 1
ATOM 1609 N N . LYS A 1 236 ? 0.805 -5.677 -3.247 1.00 8.78 339 LYS A N 1
ATOM 1610 C CA . LYS A 1 236 ? 1.141 -5.785 -4.660 1.00 12.79 339 LYS A CA 1
ATOM 1611 C C . LYS A 1 236 ? 0.608 -7.091 -5.254 1.00 9.88 339 LYS A C 1
ATOM 1612 O O . LYS A 1 236 ? 0.026 -7.099 -6.340 1.00 9.81 339 LYS A O 1
ATOM 1618 N N . LEU A 1 237 ? 0.805 -8.190 -4.533 1.00 9.26 340 LEU A N 1
ATOM 1619 C CA . LEU A 1 237 ? 0.347 -9.500 -4.992 1.00 11.07 340 LEU A CA 1
ATOM 1620 C C . LEU A 1 237 ? -1.175 -9.590 -5.082 1.00 10.99 340 LEU A C 1
ATOM 1621 O O . LEU A 1 237 ? -1.710 -10.120 -6.056 1.00 10.31 340 LEU A O 1
ATOM 1626 N N . VAL A 1 238 ? -1.864 -9.084 -4.064 1.00 10.50 341 VAL A N 1
ATOM 1627 C CA . VAL A 1 238 ? -3.322 -9.081 -4.050 1.00 11.96 341 VAL A CA 1
ATOM 1628 C C . VAL A 1 238 ? -3.870 -8.288 -5.242 1.00 13.74 341 VAL A C 1
ATOM 1629 O O . VAL A 1 238 ? -4.804 -8.725 -5.910 1.00 15.61 341 VAL A O 1
ATOM 1633 N N . PHE A 1 239 ? -3.268 -7.133 -5.512 1.00 12.77 342 PHE A N 1
ATOM 1634 C CA . PHE A 1 239 ? -3.637 -6.319 -6.667 1.00 8.96 342 PHE A CA 1
ATOM 1635 C C . PHE A 1 239 ? -3.481 -7.110 -7.968 1.00 9.89 342 PHE A C 1
ATOM 1636 O O . PHE A 1 239 ? -4.370 -7.094 -8.826 1.00 10.42 342 PHE A O 1
ATOM 1644 N N . GLU A 1 240 ? -2.356 -7.811 -8.105 1.00 10.49 343 GLU A N 1
ATOM 1645 C CA . GLU A 1 240 ? -2.077 -8.583 -9.313 1.00 15.07 343 GLU A CA 1
ATOM 1646 C C . GLU A 1 240 ? -3.125 -9.659 -9.562 1.00 13.52 343 GLU A C 1
ATOM 1647 O O . GLU A 1 240 ? -3.420 -9.998 -10.710 1.00 12.41 343 GLU A O 1
ATOM 1653 N N . LEU A 1 241 ? -3.680 -10.186 -8.476 1.00 11.88 344 LEU A N 1
ATOM 1654 C CA . LEU A 1 241 ? -4.645 -11.282 -8.539 1.00 13.87 344 LEU A CA 1
ATOM 1655 C C . LEU A 1 241 ? -6.101 -10.816 -8.442 1.00 12.03 344 LEU A C 1
ATOM 1656 O O . LEU A 1 241 ? -7.024 -11.619 -8.577 1.00 13.16 344 LEU A O 1
ATOM 1661 N N . SER A 1 242 ? -6.301 -9.523 -8.206 1.00 9.00 345 SER A N 1
ATOM 1662 C CA . SER A 1 242 ? -7.636 -8.982 -7.948 1.00 8.71 345 SER A CA 1
ATOM 1663 C C . SER A 1 242 ? -8.547 -8.961 -9.168 1.00 9.21 345 SER A C 1
ATOM 1664 O O . SER A 1 242 ? -8.136 -9.308 -10.279 1.00 11.84 345 SER A O 1
ATOM 1667 N N . ALA A 1 243 ? -9.787 -8.535 -8.937 1.00 12.08 346 ALA A N 1
ATOM 1668 C CA . ALA A 1 243 ? -10.791 -8.378 -9.983 1.00 9.59 346 ALA A CA 1
ATOM 1669 C C . ALA A 1 243 ? -10.224 -7.659 -11.200 1.00 13.47 346 ALA A C 1
ATOM 1670 O O . ALA A 1 243 ? -9.638 -6.585 -11.076 1.00 11.52 346 ALA A O 1
ATOM 1672 N N . SER A 1 244 ? -10.409 -8.246 -12.377 1.00 12.18 347 SER A N 1
ATOM 1673 C CA . SER A 1 244 ? -9.847 -7.670 -13.588 1.00 16.13 347 SER A CA 1
ATOM 1674 C C . SER A 1 244 ? -10.808 -7.805 -14.758 1.00 18.24 347 SER A C 1
ATOM 1675 O O . SER A 1 244 ? -11.391 -8.868 -14.978 1.00 16.32 347 SER A O 1
ATOM 1678 N N . ASP A 1 245 ? -10.959 -6.721 -15.512 1.00 14.79 348 ASP A N 1
ATOM 1679 C CA . ASP A 1 245 ? -11.934 -6.664 -16.592 1.00 14.92 348 ASP A CA 1
ATOM 1680 C C . ASP A 1 245 ? -11.331 -6.933 -17.971 1.00 18.78 348 ASP A C 1
ATOM 1681 O O . ASP A 1 245 ? -11.951 -6.637 -18.993 1.00 18.18 348 ASP A O 1
ATOM 1686 N N . GLN A 1 246 ? -10.127 -7.498 -17.997 1.00 20.33 349 GLN A N 1
ATOM 1687 C CA . GLN A 1 246 ? -9.570 -8.050 -19.230 1.00 27.77 349 GLN A CA 1
ATOM 1688 C C . GLN A 1 246 ? -8.552 -9.143 -18.889 1.00 30.84 349 GLN A C 1
ATOM 1689 O O . GLN A 1 246 ? -7.868 -9.058 -17.869 1.00 30.88 349 GLN A O 1
ATOM 1695 N N . PRO A 1 247 ? -8.467 -10.187 -19.730 1.00 34.21 350 PRO A N 1
ATOM 1696 C CA . PRO A 1 247 ? -7.587 -11.332 -19.454 1.00 35.78 350 PRO A CA 1
ATOM 1697 C C . PRO A 1 247 ? -6.100 -10.974 -19.408 1.00 37.79 350 PRO A C 1
ATOM 1698 O O . PRO A 1 247 ? -5.719 -9.896 -19.864 1.00 38.26 350 PRO A O 1
ATOM 1702 N N . LYS A 1 248 ? -5.296 -11.897 -18.872 1.00 42.19 351 LYS A N 1
ATOM 1703 C CA . LYS A 1 248 ? -3.835 -11.786 -18.726 1.00 45.27 351 LYS A CA 1
ATOM 1704 C C . LYS A 1 248 ? -3.456 -10.856 -17.577 1.00 45.51 351 LYS A C 1
ATOM 1705 O O . LYS A 1 248 ? -2.801 -11.270 -16.616 1.00 44.66 351 LYS A O 1
ATOM 1711 N N . ASP A 1 285 ? -19.362 -7.137 -22.225 1.00 52.85 388 ASP A N 1
ATOM 1712 C CA . ASP A 1 285 ? -19.902 -7.746 -21.015 1.00 53.84 388 ASP A CA 1
ATOM 1713 C C . ASP A 1 285 ? -19.144 -9.019 -20.649 1.00 54.47 388 ASP A C 1
ATOM 1714 O O . ASP A 1 285 ? -19.085 -9.404 -19.480 1.00 54.01 388 ASP A O 1
ATOM 1716 N N . ARG A 1 286 ? -18.559 -9.657 -21.659 1.00 55.62 389 ARG A N 1
ATOM 1717 C CA . ARG A 1 286 ? -17.909 -10.957 -21.503 1.00 55.41 389 ARG A CA 1
ATOM 1718 C C . ARG A 1 286 ? -16.788 -10.967 -20.464 1.00 51.40 389 ARG A C 1
ATOM 1719 O O . ARG A 1 286 ? -16.624 -11.942 -19.731 1.00 50.30 389 ARG A O 1
ATOM 1721 N N . TYR A 1 287 ? -16.023 -9.883 -20.399 1.00 46.31 390 TYR A N 1
ATOM 1722 C CA . TYR A 1 287 ? -14.818 -9.858 -19.575 1.00 40.69 390 TYR A CA 1
ATOM 1723 C C . TYR A 1 287 ? -14.980 -9.106 -18.257 1.00 32.55 390 TYR A C 1
ATOM 1724 O O . TYR A 1 287 ? -14.069 -9.112 -17.429 1.00 30.55 390 TYR A O 1
ATOM 1733 N N . LYS A 1 288 ? -16.131 -8.467 -18.064 1.00 26.17 391 LYS A N 1
ATOM 1734 C CA . LYS A 1 288 ? -16.376 -7.666 -16.864 1.00 23.56 391 LYS A CA 1
ATOM 1735 C C . LYS A 1 288 ? -16.391 -8.518 -15.594 1.00 22.46 391 LYS A C 1
ATOM 1736 O O . LYS A 1 288 ? -17.116 -9.510 -15.511 1.00 22.28 391 LYS A O 1
ATOM 1742 N N . SER A 1 289 ? -15.587 -8.125 -14.608 1.00 16.23 392 SER A N 1
ATOM 1743 C CA . SER A 1 289 ? -15.536 -8.823 -13.325 1.00 17.12 392 SER A CA 1
ATOM 1744 C C . SER A 1 289 ? -16.686 -8.422 -12.412 1.00 17.49 392 SER A C 1
ATOM 1745 O O . SER A 1 289 ? -17.126 -9.209 -11.572 1.00 14.28 392 SER A O 1
ATOM 1748 N N . HIS A 1 290 ? -17.147 -7.182 -12.572 1.00 14.40 393 HIS A N 1
ATOM 1749 C CA . HIS A 1 290 ? -18.123 -6.576 -11.671 1.00 15.12 393 HIS A CA 1
ATOM 1750 C C . HIS A 1 290 ? -17.650 -6.609 -10.221 1.00 15.22 393 HIS A C 1
ATOM 1751 O O . HIS A 1 290 ? -18.458 -6.593 -9.296 1.00 14.66 393 HIS A O 1
ATOM 1758 N N . GLY A 1 291 ? -16.336 -6.651 -10.028 1.00 14.42 394 GLY A N 1
ATOM 1759 C CA . GLY A 1 291 ? -15.765 -6.575 -8.698 1.00 12.62 394 GLY A CA 1
ATOM 1760 C C . GLY A 1 291 ? -15.444 -7.916 -8.072 1.00 9.82 394 GLY A C 1
ATOM 1761 O O . GLY A 1 291 ? -14.876 -7.967 -6.983 1.00 10.05 394 GLY A O 1
ATOM 1762 N N . LYS A 1 292 ? -15.816 -8.999 -8.748 1.00 10.45 395 LYS A N 1
ATOM 1763 C CA . LYS A 1 292 ? -15.504 -10.342 -8.266 1.00 11.63 395 LYS A CA 1
ATOM 1764 C C . LYS A 1 292 ? -14.033 -10.684 -8.498 1.00 13.15 395 LYS A C 1
ATOM 1765 O O . LYS A 1 292 ? -13.494 -10.446 -9.582 1.00 12.05 395 LYS A O 1
ATOM 1771 N N . GLY A 1 293 ? -13.387 -11.255 -7.487 1.00 9.87 396 GLY A N 1
ATOM 1772 C CA . GLY A 1 293 ? -12.014 -11.699 -7.645 1.00 9.72 396 GLY A CA 1
ATOM 1773 C C . GLY A 1 293 ? -11.243 -11.816 -6.347 1.00 13.11 396 GLY A C 1
ATOM 1774 O O . GLY A 1 293 ? -11.806 -11.673 -5.265 1.00 12.77 396 GLY A O 1
ATOM 1775 N N . TYR A 1 294 ? -9.945 -12.083 -6.464 1.00 9.10 397 TYR A N 1
ATOM 1776 C CA . TYR A 1 294 ? -9.081 -12.234 -5.298 1.00 8.72 397 TYR A CA 1
ATOM 1777 C C . TYR A 1 294 ? -8.667 -10.873 -4.763 1.00 8.20 397 TYR A C 1
ATOM 1778 O O . TYR A 1 294 ? -7.529 -10.437 -4.932 1.00 9.59 397 TYR A O 1
ATOM 1787 N N . ASN A 1 295 ? -9.610 -10.222 -4.095 1.00 9.37 398 ASN A N 1
ATOM 1788 C CA . ASN A 1 295 ? -9.478 -8.819 -3.732 1.00 9.00 398 ASN A CA 1
ATOM 1789 C C . ASN A 1 295 ? -8.910 -8.595 -2.340 1.00 8.37 398 ASN A C 1
ATOM 1790 O O . ASN A 1 295 ? -8.571 -7.473 -1.987 1.00 7.17 398 ASN A O 1
ATOM 1795 N N . TRP A 1 296 ? -8.823 -9.655 -1.548 1.00 8.98 399 TRP A N 1
ATOM 1796 C CA . TRP A 1 296 ? -8.431 -9.524 -0.151 1.00 9.81 399 TRP A CA 1
ATOM 1797 C C . TRP A 1 296 ? -7.217 -10.376 0.171 1.00 10.39 399 TRP A C 1
ATOM 1798 O O . TRP A 1 296 ? -6.992 -11.409 -0.456 1.00 7.72 399 TRP A O 1
ATOM 1809 N N . GLY A 1 297 ? -6.442 -9.938 1.156 1.00 9.15 400 GLY A N 1
ATOM 1810 C CA . GLY A 1 297 ? -5.315 -10.713 1.640 1.00 8.85 400 GLY A CA 1
ATOM 1811 C C . GLY A 1 297 ? -5.099 -10.533 3.131 1.00 10.69 400 GLY A C 1
ATOM 1812 O O . GLY A 1 297 ? -5.208 -9.421 3.655 1.00 13.53 400 GLY A O 1
ATOM 1813 N N . ASN A 1 298 ? -4.825 -11.636 3.820 1.00 8.97 401 ASN A N 1
ATOM 1814 C CA . ASN A 1 298 ? -4.378 -11.594 5.209 1.00 9.00 401 ASN A CA 1
ATOM 1815 C C . ASN A 1 298 ? -2.864 -11.738 5.237 1.00 11.71 401 ASN A C 1
ATOM 1816 O O . ASN A 1 298 ? -2.340 -12.804 4.929 1.00 9.43 401 ASN A O 1
ATOM 1821 N N . TYR A 1 299 ? -2.155 -10.672 5.592 1.00 11.52 402 TYR A N 1
ATOM 1822 C CA . TYR A 1 299 ? -0.704 -10.753 5.639 1.00 8.97 402 TYR A CA 1
ATOM 1823 C C . TYR A 1 299 ? -0.197 -11.126 7.024 1.00 10.33 402 TYR A C 1
ATOM 1824 O O . TYR A 1 299 ? -0.355 -10.370 7.980 1.00 11.66 402 TYR A O 1
ATOM 1833 N N . ASN A 1 300 ? 0.408 -12.302 7.119 1.00 9.84 403 ASN A N 1
ATOM 1834 C CA . ASN A 1 300 ? 1.082 -12.715 8.337 1.00 12.76 403 ASN A CA 1
ATOM 1835 C C . ASN A 1 300 ? 2.514 -12.208 8.283 1.00 14.87 403 ASN A C 1
ATOM 1836 O O . ASN A 1 300 ? 3.342 -12.749 7.549 1.00 14.36 403 ASN A O 1
ATOM 1841 N N . ARG A 1 301 ? 2.803 -11.170 9.061 1.00 12.44 404 ARG A N 1
ATOM 1842 C CA . ARG A 1 301 ? 4.097 -10.506 8.995 1.00 13.27 404 ARG A CA 1
ATOM 1843 C C . ARG A 1 301 ? 5.198 -11.358 9.608 1.00 15.73 404 ARG A C 1
ATOM 1844 O O . ARG A 1 301 ? 6.376 -11.120 9.361 1.00 16.14 404 ARG A O 1
ATOM 1852 N N . GLU A 1 302 ? 4.812 -12.359 10.394 1.00 15.11 405 GLU A N 1
ATOM 1853 C CA . GLU A 1 302 ? 5.782 -13.205 11.078 1.00 16.20 405 GLU A CA 1
ATOM 1854 C C . GLU A 1 302 ? 6.231 -14.388 10.220 1.00 13.45 405 GLU A C 1
ATOM 1855 O O . GLU A 1 302 ? 7.412 -14.718 10.187 1.00 15.36 405 GLU A O 1
ATOM 1861 N N . THR A 1 303 ? 5.294 -15.016 9.523 1.00 13.23 406 THR A N 1
ATOM 1862 C CA . THR A 1 303 ? 5.631 -16.113 8.620 1.00 15.03 406 THR A CA 1
ATOM 1863 C C . THR A 1 303 ? 5.859 -15.589 7.206 1.00 15.79 406 THR A C 1
ATOM 1864 O O . THR A 1 303 ? 6.258 -16.338 6.313 1.00 14.20 406 THR A O 1
ATOM 1868 N N . GLN A 1 304 ? 5.598 -14.295 7.019 1.00 14.62 407 GLN A N 1
ATOM 1869 C CA . GLN A 1 304 ? 5.746 -13.631 5.727 1.00 11.80 407 GLN A CA 1
ATOM 1870 C C . GLN A 1 304 ? 4.911 -14.336 4.667 1.00 11.32 407 GLN A C 1
ATOM 1871 O O . GLN A 1 304 ? 5.392 -14.657 3.578 1.00 12.22 407 GLN A O 1
ATOM 1877 N N . LYS A 1 305 ? 3.653 -14.582 5.009 1.00 10.84 408 LYS A N 1
ATOM 1878 C CA . LYS A 1 305 ? 2.704 -15.186 4.091 1.00 10.45 408 LYS A CA 1
ATOM 1879 C C . LYS A 1 305 ? 1.592 -14.214 3.726 1.00 12.38 408 LYS A C 1
ATOM 1880 O O . LYS A 1 305 ? 0.947 -13.635 4.598 1.00 9.61 408 LYS A O 1
ATOM 1886 N N . CYS A 1 306 ? 1.389 -14.033 2.428 1.00 13.77 409 CYS A N 1
ATOM 1887 C CA . CYS A 1 306 ? 0.273 -13.254 1.925 1.00 13.51 409 CYS A CA 1
ATOM 1888 C C . CYS A 1 306 ? -0.864 -14.227 1.628 1.00 14.37 409 CYS A C 1
ATOM 1889 O O . CYS A 1 306 ? -0.822 -14.958 0.642 1.00 11.77 409 CYS A O 1
ATOM 1892 N N . GLU A 1 307 ? -1.864 -14.249 2.504 1.00 8.81 410 GLU A N 1
ATOM 1893 C CA . GLU A 1 307 ? -2.937 -15.229 2.406 1.00 10.06 410 GLU A CA 1
ATOM 1894 C C . GLU A 1 307 ? -4.105 -14.639 1.629 1.00 12.16 410 GLU A C 1
ATOM 1895 O O . GLU A 1 307 ? -4.927 -13.895 2.166 1.00 8.36 410 GLU A O 1
ATOM 1901 N N . ILE A 1 308 ? -4.162 -14.992 0.353 1.00 8.64 411 ILE A N 1
ATOM 1902 C CA . ILE A 1 308 ? -5.035 -14.331 -0.606 1.00 14.34 411 ILE A CA 1
ATOM 1903 C C . ILE A 1 308 ? -6.304 -15.145 -0.865 1.00 8.67 411 ILE A C 1
ATOM 1904 O O . ILE A 1 308 ? -6.248 -16.368 -0.995 1.00 9.07 411 ILE A O 1
ATOM 1909 N N . PHE A 1 309 ? -7.449 -14.465 -0.924 1.00 8.52 412 PHE A N 1
ATOM 1910 C CA . PHE A 1 309 ? -8.724 -15.158 -1.110 1.00 8.86 412 PHE A CA 1
ATOM 1911 C C . PHE A 1 309 ? -9.726 -14.294 -1.868 1.00 10.16 412 PHE A C 1
ATOM 1912 O O . PHE A 1 309 ? -9.516 -13.089 -2.031 1.00 10.09 412 PHE A O 1
ATOM 1920 N N . ASN A 1 310 ? -10.806 -14.915 -2.342 1.00 9.24 413 ASN A N 1
ATOM 1921 C CA . ASN A 1 310 ? -11.734 -14.249 -3.253 1.00 9.36 413 ASN A CA 1
ATOM 1922 C C . ASN A 1 310 ? -13.193 -14.213 -2.786 1.00 9.70 413 ASN A C 1
ATOM 1923 O O . ASN A 1 310 ? -14.096 -13.991 -3.589 1.00 10.04 413 ASN A O 1
ATOM 1928 N N . VAL A 1 311 ? -13.430 -14.428 -1.498 1.00 9.75 414 VAL A N 1
ATOM 1929 C CA . VAL A 1 311 ? -14.780 -14.263 -0.959 1.00 18.20 414 VAL A CA 1
ATOM 1930 C C . VAL A 1 311 ? -14.750 -13.135 0.064 1.00 14.19 414 VAL A C 1
ATOM 1931 O O . VAL A 1 311 ? -13.762 -12.968 0.778 1.00 9.46 414 VAL A O 1
ATOM 1935 N N . LYS A 1 312 ? -15.819 -12.347 0.130 1.00 10.09 415 LYS A N 1
ATOM 1936 C CA . LYS A 1 312 ? -15.799 -11.171 0.992 1.00 11.48 415 LYS A CA 1
ATOM 1937 C C . LYS A 1 312 ? -15.737 -11.563 2.466 1.00 13.36 415 LYS A C 1
ATOM 1938 O O . LYS A 1 312 ? -16.407 -12.500 2.900 1.00 12.59 415 LYS A O 1
ATOM 1944 N N . PRO A 1 313 ? -14.899 -10.857 3.236 1.00 15.05 416 PRO A N 1
ATOM 1945 C CA . PRO A 1 313 ? -14.785 -11.089 4.678 1.00 10.17 416 PRO A CA 1
ATOM 1946 C C . PRO A 1 313 ? -15.958 -10.447 5.405 1.00 11.97 416 PRO A C 1
ATOM 1947 O O . PRO A 1 313 ? -16.464 -9.434 4.942 1.00 11.78 416 PRO A O 1
ATOM 1951 N N . THR A 1 314 ? -16.405 -11.028 6.510 1.00 13.83 417 THR A N 1
ATOM 1952 C CA . THR A 1 314 ? -17.577 -10.485 7.185 1.00 16.77 417 THR A CA 1
ATOM 1953 C C . THR A 1 314 ? -17.327 -10.215 8.665 1.00 16.54 417 THR A C 1
ATOM 1954 O O . THR A 1 314 ? -18.256 -9.908 9.412 1.00 15.64 417 THR A O 1
ATOM 1958 N N . CYS A 1 315 ? -16.068 -10.325 9.078 1.00 15.00 418 CYS A N 1
ATOM 1959 C CA . CYS A 1 315 ? -15.674 -9.958 10.434 1.00 13.94 418 CYS A CA 1
ATOM 1960 C C . CYS A 1 315 ? -14.160 -9.847 10.553 1.00 14.18 418 CYS A C 1
ATOM 1961 O O . CYS A 1 315 ? -13.425 -10.230 9.643 1.00 11.59 418 CYS A O 1
ATOM 1964 N N . LEU A 1 316 ? -13.702 -9.315 11.682 1.00 12.85 419 LEU A N 1
ATOM 1965 C CA . LEU A 1 316 ? -12.277 -9.240 11.966 1.00 16.24 419 LEU A CA 1
ATOM 1966 C C . LEU A 1 316 ? -11.911 -10.109 13.159 1.00 16.28 419 LEU A C 1
ATOM 1967 O O . LEU A 1 316 ? -12.673 -10.219 14.118 1.00 19.37 419 LEU A O 1
ATOM 1972 N N . ILE A 1 317 ? -10.739 -10.727 13.081 1.00 14.29 420 ILE A N 1
ATOM 1973 C CA . ILE A 1 317 ? -10.158 -11.458 14.195 1.00 15.98 420 ILE A CA 1
ATOM 1974 C C . ILE A 1 317 ? -8.964 -10.681 14.726 1.00 17.90 420 ILE A C 1
ATOM 1975 O O . ILE A 1 317 ? -8.137 -10.210 13.945 1.00 17.09 420 ILE A O 1
ATOM 1980 N N . ASN A 1 318 ? -8.875 -10.535 16.044 1.00 19.24 421 ASN A N 1
ATOM 1981 C CA . ASN A 1 318 ? -7.709 -9.899 16.641 1.00 22.37 421 ASN A CA 1
ATOM 1982 C C . ASN A 1 318 ? -6.521 -10.852 16.646 1.00 20.31 421 ASN A C 1
ATOM 1983 O O . ASN A 1 318 ? -6.568 -11.913 17.264 1.00 20.06 421 ASN A O 1
ATOM 1988 N N . ASN A 1 319 ? -5.463 -10.472 15.940 1.00 15.96 422 ASN A N 1
ATOM 1989 C CA . ASN A 1 319 ? -4.257 -11.286 15.860 1.00 17.69 422 ASN A CA 1
ATOM 1990 C C . ASN A 1 319 ? -3.071 -10.401 15.516 1.00 18.58 422 ASN A C 1
ATOM 1991 O O . ASN A 1 319 ? -3.002 -9.864 14.414 1.00 15.21 422 ASN A O 1
ATOM 1996 N N . SER A 1 320 ? -2.139 -10.264 16.457 1.00 19.03 423 SER A N 1
ATOM 1997 C CA . SER A 1 320 ? -1.017 -9.338 16.315 1.00 20.28 423 SER A CA 1
ATOM 1998 C C . SER A 1 320 ? -0.027 -9.730 15.215 1.00 19.17 423 SER A C 1
ATOM 1999 O O . SER A 1 320 ? 0.814 -8.926 14.818 1.00 21.17 423 SER A O 1
ATOM 2002 N N . SER A 1 321 ? -0.122 -10.958 14.724 1.00 16.19 424 SER A N 1
ATOM 2003 C CA . SER A 1 321 ? 0.763 -11.401 13.655 1.00 17.49 424 SER A CA 1
ATOM 2004 C C . SER A 1 321 ? 0.284 -10.914 12.291 1.00 17.59 424 SER A C 1
ATOM 2005 O O . SER A 1 321 ? 0.998 -11.046 11.298 1.00 15.71 424 SER A O 1
ATOM 2008 N N . TYR A 1 322 ? -0.917 -10.342 12.241 1.00 11.66 425 TYR A N 1
ATOM 2009 C CA . TYR A 1 322 ? -1.568 -10.100 10.956 1.00 10.82 425 TYR A CA 1
ATOM 2010 C C . TYR A 1 322 ? -1.854 -8.644 10.614 1.00 10.59 425 TYR A C 1
ATOM 2011 O O . TYR A 1 322 ? -2.067 -7.805 11.490 1.00 12.61 425 TYR A O 1
ATOM 2020 N N . ILE A 1 323 ? -1.853 -8.368 9.312 1.00 9.89 426 ILE A N 1
ATOM 2021 C CA . ILE A 1 323 ? -2.346 -7.110 8.771 1.00 9.54 426 ILE A CA 1
ATOM 2022 C C . ILE A 1 323 ? -3.312 -7.410 7.626 1.00 8.93 426 ILE A C 1
ATOM 2023 O O . ILE A 1 323 ? -2.982 -8.164 6.712 1.00 10.96 426 ILE A O 1
ATOM 2028 N N . ALA A 1 324 ? -4.504 -6.827 7.675 1.00 12.32 427 ALA A N 1
ATOM 2029 C CA . ALA A 1 324 ? -5.523 -7.089 6.663 1.00 10.49 427 ALA A CA 1
ATOM 2030 C C . ALA A 1 324 ? -5.474 -6.066 5.526 1.00 13.69 427 ALA A C 1
ATOM 2031 O O . ALA A 1 324 ? -5.604 -4.865 5.760 1.00 13.05 427 ALA A O 1
ATOM 2033 N N . THR A 1 325 ? -5.308 -6.551 4.297 1.00 12.42 428 THR A N 1
ATOM 2034 C CA . THR A 1 325 ? -5.165 -5.678 3.132 1.00 9.60 428 THR A CA 1
ATOM 2035 C C . THR A 1 325 ? -6.148 -6.043 2.016 1.00 11.46 428 THR A C 1
ATOM 2036 O O . THR A 1 325 ? -6.664 -7.165 1.971 1.00 13.39 428 THR A O 1
ATOM 2040 N N . THR A 1 326 ? -6.426 -5.085 1.132 1.00 9.34 429 THR A N 1
ATOM 2041 C CA . THR A 1 326 ? -7.225 -5.339 -0.067 1.00 6.92 429 THR A CA 1
ATOM 2042 C C . THR A 1 326 ? -6.526 -4.728 -1.273 1.00 6.88 429 THR A C 1
ATOM 2043 O O . THR A 1 326 ? -5.647 -3.883 -1.123 1.00 6.91 429 THR A O 1
ATOM 2047 N N . ALA A 1 327 ? -6.922 -5.156 -2.466 1.00 7.57 430 ALA A N 1
ATOM 2048 C CA . ALA A 1 327 ? -6.350 -4.627 -3.702 1.00 10.01 430 ALA A CA 1
ATOM 2049 C C . ALA A 1 327 ? -6.513 -3.112 -3.817 1.00 7.01 430 ALA A C 1
ATOM 2050 O O . ALA A 1 327 ? -5.705 -2.439 -4.451 1.00 9.27 430 ALA A O 1
ATOM 2052 N N . LEU A 1 328 ? -7.580 -2.597 -3.217 1.00 9.03 431 LEU A N 1
ATOM 2053 C CA . LEU A 1 328 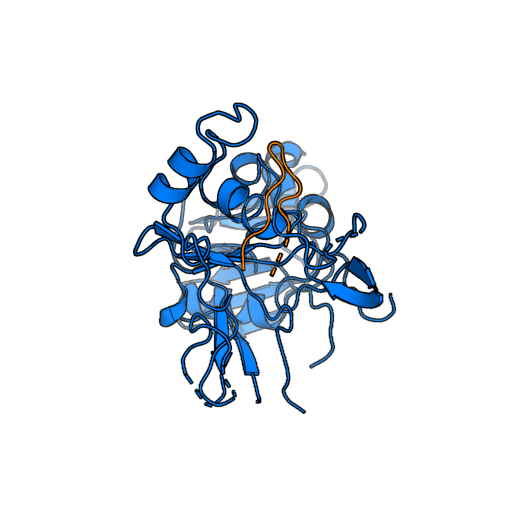? -7.897 -1.171 -3.258 1.00 10.60 431 LEU A CA 1
ATOM 2054 C C . LEU A 1 328 ? -7.080 -0.363 -2.261 1.00 12.09 431 LEU A C 1
ATOM 2055 O O . LEU A 1 328 ? -6.862 0.832 -2.450 1.00 12.03 431 LEU A O 1
ATOM 2060 N N . SER A 1 329 ? -6.639 -1.020 -1.194 1.00 8.96 432 SER A N 1
ATOM 2061 C CA . SER A 1 329 ? -6.004 -0.3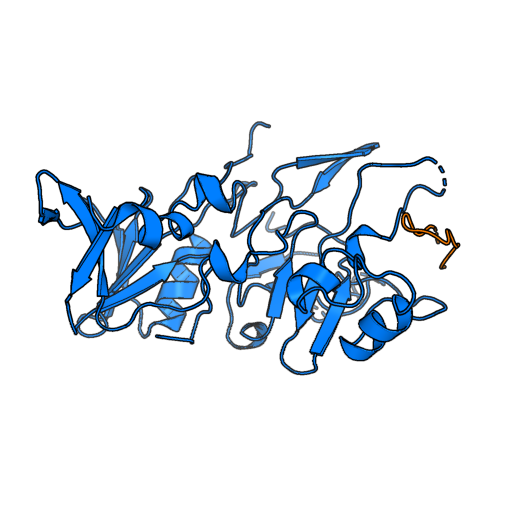29 -0.078 1.00 7.02 432 SER A CA 1
ATOM 2062 C C . SER A 1 329 ? -4.631 0.218 -0.432 1.00 11.19 432 SER A C 1
ATOM 2063 O O . SER A 1 329 ? -3.956 -0.287 -1.336 1.00 7.26 432 SER A O 1
ATOM 2066 N N . HIS A 1 330 ? -4.227 1.252 0.299 1.00 11.33 433 HIS A N 1
ATOM 2067 C CA . HIS A 1 330 ? -2.883 1.801 0.189 1.00 10.28 433 HIS A CA 1
ATOM 2068 C C . HIS A 1 330 ? -1.891 0.707 0.580 1.00 11.56 433 HIS A C 1
ATOM 2069 O O . HIS A 1 330 ? -2.168 -0.092 1.475 1.00 9.66 433 HIS A O 1
ATOM 2076 N N . PRO A 1 331 ? -0.746 0.645 -0.115 1.00 11.01 434 PRO A N 1
ATOM 2077 C CA . PRO A 1 331 ? 0.224 -0.424 0.159 1.00 10.53 434 PRO A CA 1
ATOM 2078 C C . PRO A 1 331 ? 1.073 -0.223 1.420 1.00 12.80 434 PRO A C 1
ATOM 2079 O O . PRO A 1 331 ? 1.822 -1.138 1.779 1.00 10.11 434 PRO A O 1
ATOM 2083 N N . ILE A 1 332 ? 0.964 0.929 2.079 1.00 10.08 435 ILE A N 1
ATOM 2084 C CA . ILE A 1 332 ? 1.790 1.209 3.255 1.00 10.48 435 ILE A CA 1
ATOM 2085 C C . ILE A 1 332 ? 0.974 1.563 4.507 1.00 10.88 435 ILE A C 1
ATOM 2086 O O . ILE A 1 332 ? 1.241 1.042 5.592 1.00 10.68 435 ILE A O 1
ATOM 2091 N N . GLU A 1 333 ? -0.010 2.448 4.353 1.00 11.76 436 GLU A N 1
ATOM 2092 C CA . GLU A 1 333 ? -0.745 2.998 5.494 1.00 12.65 436 GLU A CA 1
ATOM 2093 C C . GLU A 1 333 ? -1.463 1.936 6.331 1.00 14.09 436 GLU A C 1
ATOM 2094 O O . GLU A 1 333 ? -2.174 1.083 5.794 1.00 12.33 436 GLU A O 1
ATOM 2100 N N . VAL A 1 334 ? -1.275 1.995 7.648 1.00 14.26 437 VAL A N 1
ATOM 2101 C CA . VAL A 1 334 ? -2.014 1.130 8.561 1.00 13.86 437 VAL A CA 1
ATOM 2102 C C . VAL A 1 334 ? -2.822 1.941 9.563 1.00 15.92 437 VAL A C 1
ATOM 2103 O O . VAL A 1 334 ? -2.534 3.111 9.813 1.00 18.74 437 VAL A O 1
ATOM 2107 N N . GLU A 1 335 ? -3.853 1.313 10.113 1.00 14.35 438 GLU A N 1
ATOM 2108 C CA . GLU A 1 335 ? -4.566 1.859 11.259 1.00 18.40 438 GLU A CA 1
ATOM 2109 C C . GLU A 1 335 ? -4.962 0.720 12.191 1.00 20.06 438 GLU A C 1
ATOM 2110 O O . GLU A 1 335 ? -4.903 -0.454 11.811 1.00 15.07 438 GLU A O 1
ATOM 2117 N N . CYS B 2 1 ? -9.673 19.532 -28.605 1.00 42.79 1 CYS C N 1
ATOM 2118 C CA . CYS B 2 1 ? -10.801 20.318 -28.113 1.00 42.63 1 CYS C CA 1
ATOM 2119 C C . CYS B 2 1 ? -11.821 19.469 -27.354 1.00 41.20 1 CYS C C 1
ATOM 2120 O O . CYS B 2 1 ? -12.231 18.399 -27.810 1.00 42.41 1 CYS C O 1
ATOM 2137 N N . THR B 2 3 ? -15.407 19.932 -24.571 1.00 29.29 3 THR C N 1
ATOM 2138 C CA . THR B 2 3 ? -16.440 20.831 -24.072 1.00 29.55 3 THR C CA 1
ATOM 2139 C C . THR B 2 3 ? -16.839 20.441 -22.653 1.00 27.64 3 THR C C 1
ATOM 2140 O O . THR B 2 3 ? -17.146 19.281 -22.386 1.00 27.07 3 THR C O 1
ATOM 2144 N N . THR B 2 4 ? -16.821 21.406 -21.739 1.00 24.00 4 THR C N 1
ATOM 2145 C CA . THR B 2 4 ? -17.203 21.128 -20.362 1.00 22.60 4 THR C CA 1
ATOM 2146 C C . THR B 2 4 ? -18.688 20.809 -20.277 1.00 25.11 4 THR C C 1
ATOM 2147 O O . THR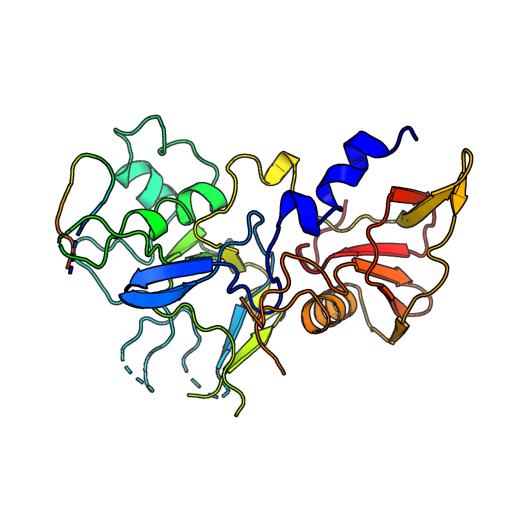 B 2 4 ? -19.506 21.414 -20.972 1.00 28.81 4 THR C O 1
ATOM 2151 N N . ARG B 2 5 ? -19.027 19.844 -19.430 1.00 22.27 5 ARG C N 1
ATOM 2152 C CA . ARG B 2 5 ? -20.411 19.434 -19.258 1.00 24.21 5 ARG C CA 1
ATOM 2153 C C . ARG B 2 5 ? -21.116 20.305 -18.223 1.00 28.87 5 ARG C C 1
ATOM 2154 O O . ARG B 2 5 ? -22.322 20.533 -18.311 1.00 26.64 5 ARG C O 1
ATOM 2162 N N . MET B 2 6 ? -20.361 20.796 -17.245 1.00 31.39 6 MET C N 1
ATOM 2163 C CA . MET B 2 6 ? -20.940 21.610 -16.179 1.00 35.60 6 MET C CA 1
ATOM 2164 C C . MET B 2 6 ? -20.982 23.093 -16.540 1.00 40.45 6 MET C C 1
ATOM 2165 O O . MET B 2 6 ? -20.080 23.611 -17.202 1.00 37.38 6 MET C O 1
ATOM 2170 N N . SER B 2 7 ? -22.044 23.763 -16.102 1.00 45.70 7 SER C N 1
ATOM 2171 C CA . SER B 2 7 ? -22.236 25.184 -16.369 1.00 49.24 7 SER C CA 1
ATOM 2172 C C . SER B 2 7 ? -21.201 26.023 -15.628 1.00 50.90 7 SER C C 1
ATOM 2173 O O . SER B 2 7 ? -20.919 25.770 -14.458 1.00 51.49 7 SER C O 1
ATOM 2175 N N . PRO B 2 8 ? -20.632 27.031 -16.308 1.00 53.78 8 PRO C N 1
ATOM 2176 C CA . PRO B 2 8 ? -20.940 27.380 -17.700 1.00 56.63 8 PRO C CA 1
ATOM 2177 C C . PRO B 2 8 ? -20.176 26.531 -18.714 1.00 56.59 8 PRO C C 1
ATOM 2178 O O . PRO B 2 8 ? -18.982 26.289 -18.535 1.00 55.81 8 PRO C O 1
ATOM 2182 N N . PRO B 2 9 ? -20.866 26.077 -19.771 1.00 57.56 9 PRO C N 1
ATOM 2183 C CA . PRO B 2 9 ? -20.233 25.292 -20.836 1.00 56.35 9 PRO C CA 1
ATOM 2184 C C . PRO B 2 9 ? -19.209 26.115 -21.609 1.00 52.07 9 PRO C C 1
ATOM 2185 O O . PRO B 2 9 ? -19.488 27.257 -21.973 1.00 51.54 9 PRO C O 1
ATOM 2189 N N . GLN B 2 10 ? -18.038 25.538 -21.851 1.00 48.42 10 GLN C N 1
ATOM 2190 C CA . GLN B 2 10 ? -16.983 26.223 -22.587 1.00 47.03 10 GLN C CA 1
ATOM 2191 C C . GLN B 2 10 ? -16.170 25.233 -23.414 1.00 44.84 10 GLN C C 1
ATOM 2192 O O . GLN B 2 10 ? -16.202 24.028 -23.164 1.00 44.06 10 GLN C O 1
ATOM 2198 N N . GLN B 2 11 ? -15.442 25.746 -24.398 1.00 44.33 11 GLN C N 1
ATOM 2199 C CA . GLN B 2 11 ? -14.608 24.902 -25.244 1.00 44.91 11 GLN C CA 1
ATOM 2200 C C . GLN B 2 11 ? -13.142 25.057 -24.869 1.00 45.59 11 GLN C C 1
ATOM 2201 O O . GLN B 2 11 ? -12.589 26.156 -24.925 1.00 47.21 11 GLN C O 1
ATOM 2203 N N . ILE B 2 12 ? -12.521 23.948 -24.484 1.00 41.85 12 ILE C N 1
ATOM 2204 C CA . ILE B 2 12 ? -11.114 23.944 -24.105 1.00 38.34 12 ILE C CA 1
ATOM 2205 C C . ILE B 2 12 ? -10.317 23.077 -25.070 1.00 36.68 12 ILE C C 1
ATOM 2206 O O . ILE B 2 12 ? -10.603 21.892 -25.223 1.00 34.69 12 ILE C O 1
ATOM 2211 N N . CYS B 2 13 ? -9.319 23.670 -25.717 1.00 37.77 13 CYS C N 1
ATOM 2212 C CA . CYS B 2 13 ? -8.565 22.975 -26.757 1.00 39.29 13 CYS C CA 1
ATOM 2213 C C . CYS B 2 13 ? -7.124 22.686 -26.342 1.00 38.51 13 CYS C C 1
ATOM 2214 O O . CYS B 2 13 ? -6.472 23.515 -25.710 1.00 38.98 13 CYS C O 1
#

Radius of gyration: 19.16 Å; Cα contacts (8 Å, |Δi|>4): 762; chains: 2; bounding box: 32×51×50 Å

InterPro domains:
  IPR003298 Apical membrane antigen 1 [PF02430] (110-580)
  IPR003298 Apical membrane antigen 1 [PR01361] (102-120)
  IPR003298 Apical membrane antigen 1 [PR01361] (123-142)
  IPR003298 Apical membrane antigen 1 [PR01361] (143-161)
  IPR003298 Apical membrane antigen 1 [PR01361] (165-184)
  IPR003298 Apical membrane antigen 1 [PR01361] (211-232)
  IPR003298 Apical membrane antigen 1 [PR01361] (234-257)
  IPR003298 Apical membrane antigen 1 [PR01361] (259-278)
  IPR003298 Apical membrane antigen 1 [PR01361] (289-318)
  IPR003298 Apical membrane antigen 1 [PR01361] (336-354)
  IPR003298 Apical membrane antigen 1 [PR01361] (380-402)
  IPR003298 Apical membrane antigen 1 [PR01361] (409-437)
  IPR003298 Apical membrane antigen 1 [PR01361] (477-494)
  IPR003298 Apical membrane antigen 1 [PR01361] (502-529)
  IPR003298 Apical membrane antigen 1 [PR01361] (576-596)
  IPR003298 Apical membrane antigen 1 [PR01361] (597-621)
  IPR003298 Apical membrane antigen 1 [SM00815] (69-586)
  IPR024056 Apical membrane antigen 1 domain superfamily [G3DSA:4.10.1010.10] (441-545)
  IPR024056 Apical membrane antigen 1 domain superfamily [SSF82910] (436-545)

Secondary structure (DSSP, 8-state):
-TTHHHHGGG-HHHHT-S-SSB---EEEE---EEEE---SS-EETEEEEE---TTSBP---S-SBPPP-SS--SSEEHHHHHHHTTT-TTTTTS-HHHHHHHHHTTB-S----------EEEETTTTEEEEBS-----B----EEEEE-GGGTTEEEE-TT--TTHHHHS--SBEEEEEEEEE-SSSEEEPS--EEEE-SSHHHHHHHHHHHS-BSS---TT--TT-SS-EEEEETTTTEEEEESS---EEEEEEEEEEEETTS-SS-B-/--BSSSSP----

Foldseek 3Di:
DVLFLVQQQLPQLPQFQFFQQAAFFDWKDLVDIDTAGATQAKFAQKAKDQCCGALADDPVVGHFFHDADVVGLFFAALVRLLVVCVVPPVANPFPLQLNLLVSQQVDRPNCPDIPDGFKWKAFQPRRIITTTNHRGAADDVNGMGMFRDPVRLRIIIGGNNHDSVNVSRHAAAKEAQKFFAADDDHDGHHPPDWDKDAAQALLRLLRVLLVFFGHQDPCVVRIRRRFTFFKWKAQNVRRITTTDGDGGRDMDRGNRTIIYTNRYRSDHYD/DWDPDPPIDDDD

CATH classification: 3.50.4.10

Organism: NCBI:txid1036723